Protein AF-G2JBC5-F1 (afdb_monomer)

Mean predicted aligned error: 13.14 Å

Radius of gyration: 23.85 Å; Cα contacts (8 Å, |Δi|>4): 276; chains: 1; bounding box: 64×36×69 Å

Secondary structure (DSSP, 8-state):
-HHHHHHHHHHHHHHHHHHHHHHHHHHHHTTT-HHHHHHIIIIIEEEEESSHHHHHHHHHHHH----HHHHTTS-HHHHHHHHHTT-SSS--EEEEEETTEEEEEESSSS--SSTTTGGG-HHHHHHHHHHHHHHHHHHHHTTT-HHHHHHHHHTSEEEEESSHHHHHHHHHHT-TTS-HHHHHHHHTTSHHHHHHHTSTT-SEEEEEETTEEEEEEPP-----

Solvent-accessible surface area (backbone atoms only — not comparable to full-atom values): 12716 Å² total; per-residue (Å²): 112,73,68,62,55,53,51,50,54,54,51,51,51,52,45,26,71,74,48,41,70,60,31,47,53,35,26,64,72,46,74,66,34,59,69,59,28,48,44,40,64,41,62,20,36,66,52,78,29,78,41,70,56,56,51,51,52,54,47,53,58,57,75,40,96,62,58,69,72,62,62,75,70,56,60,50,71,63,48,52,53,33,40,69,67,44,71,49,96,80,54,40,52,50,77,47,79,55,97,82,28,31,36,37,26,48,71,41,93,65,76,60,72,58,44,73,41,43,69,73,7,65,67,46,49,50,45,26,69,75,46,42,71,57,32,51,52,38,30,61,72,46,61,40,32,62,69,58,35,46,46,41,64,75,76,25,53,73,49,79,29,83,36,71,67,54,46,50,53,53,59,55,68,70,42,92,83,62,58,76,83,57,51,58,68,62,61,73,72,53,55,57,55,39,50,39,49,64,42,96,84,21,55,28,44,74,48,80,49,94,84,29,28,36,34,30,54,48,84,74,78,82,83,123

Nearest PDB structures (foldseek):
  6cm9-assembly1_S  TM=3.496E-01  e=3.176E+00  Homo sapiens
  7fex-assembly1_A  TM=4.454E-01  e=6.089E+00  Sus scrofa
  8k1f-assembly2_B-2  TM=2.809E-01  e=3.370E+00  Fusobacterium nucleatum subsp. nucleatum ATCC 25586

pLDDT: mean 77.85, std 14.17, range [30.55, 96.81]

Sequence (224 aa):
MKEADQNIEKACAAFVDEYGTLGQALLKRTQNNLEEARCAIEDRYQGEYEWIGDFALAYLKSQSDSNDVLLCSINFERFVYCLRRGLFPRGAFFEIHLDGRVHVFSQDDRVSPLTRVYKNSRKARAFIAKHGKLGQALLGQTRYVLEEAHCLIEDRYQGRYGSTEDFVRHYVSNWALIPDDLRRYILCNGYLEQYLFTFKDAPFFALTVEDQVHVFSREQEAHQ

Structure (mmCIF, N/CA/C/O backbone):
data_AF-G2JBC5-F1
#
_entry.id   AF-G2JBC5-F1
#
loop_
_atom_site.group_PDB
_atom_site.id
_atom_site.type_symbol
_atom_site.label_atom_id
_atom_site.label_alt_id
_atom_site.label_comp_id
_atom_site.label_asym_id
_atom_site.label_entity_id
_atom_site.label_seq_id
_atom_site.pdbx_PDB_ins_code
_atom_site.Cartn_x
_atom_site.Cartn_y
_atom_site.Cartn_z
_atom_site.occupancy
_atom_site.B_iso_or_equiv
_atom_site.auth_seq_id
_atom_site.auth_comp_id
_atom_site.auth_asym_id
_atom_site.auth_atom_id
_atom_site.pdbx_PDB_model_num
ATOM 1 N N . MET A 1 1 ? -37.797 7.542 7.650 1.00 53.06 1 MET A N 1
ATOM 2 C CA . MET A 1 1 ? -37.001 7.642 8.894 1.00 53.06 1 MET A CA 1
ATOM 3 C C . MET A 1 1 ? -36.695 6.271 9.491 1.00 53.06 1 MET A C 1
ATOM 5 O O . MET A 1 1 ? -35.526 5.951 9.553 1.00 53.06 1 MET A O 1
ATOM 9 N N . LYS A 1 2 ? -37.680 5.407 9.795 1.00 61.12 2 LYS A N 1
ATOM 10 C CA . LYS A 1 2 ? -37.433 4.106 10.464 1.00 61.12 2 LYS A CA 1
ATOM 11 C C . LYS A 1 2 ? -36.486 3.119 9.750 1.00 61.12 2 LYS A C 1
ATOM 13 O O . LYS A 1 2 ? -35.733 2.437 10.428 1.00 61.12 2 LYS A O 1
ATOM 18 N N . GLU A 1 3 ? -36.496 3.046 8.418 1.00 64.19 3 GLU A N 1
ATOM 19 C CA . GLU A 1 3 ? -35.625 2.113 7.670 1.00 64.19 3 GLU A CA 1
ATOM 20 C C . GLU A 1 3 ? -34.148 2.527 7.643 1.00 64.19 3 GLU A C 1
ATOM 22 O O . GLU A 1 3 ? -33.270 1.668 7.664 1.00 64.19 3 GLU A O 1
ATOM 27 N N . ALA A 1 4 ? -33.856 3.831 7.602 1.00 65.56 4 ALA A N 1
ATOM 28 C CA . ALA A 1 4 ? -32.478 4.321 7.581 1.00 65.56 4 ALA A CA 1
ATOM 29 C C . ALA A 1 4 ? -31.796 4.091 8.938 1.00 65.56 4 ALA A C 1
ATOM 31 O O . ALA A 1 4 ? -30.672 3.597 8.979 1.00 65.56 4 ALA A O 1
ATOM 32 N N . ASP A 1 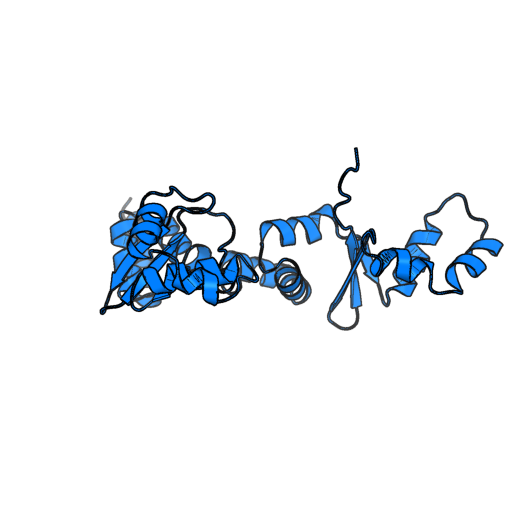5 ? -32.518 4.349 10.031 1.00 68.06 5 ASP A N 1
ATOM 33 C CA . ASP A 1 5 ? -32.023 4.137 11.394 1.00 68.06 5 ASP A CA 1
ATOM 34 C C . ASP A 1 5 ? -31.805 2.638 11.685 1.00 68.06 5 ASP A C 1
ATOM 36 O O . ASP A 1 5 ? -30.758 2.254 12.205 1.00 68.06 5 ASP A O 1
ATOM 40 N N . GLN A 1 6 ? -32.720 1.765 11.236 1.00 73.25 6 GLN A N 1
ATOM 41 C CA . GLN A 1 6 ? -32.549 0.307 11.341 1.00 73.25 6 GLN A CA 1
ATOM 42 C C . GLN A 1 6 ? -31.365 -0.229 10.524 1.00 73.25 6 GLN A C 1
ATOM 44 O O . GLN A 1 6 ? -30.692 -1.168 10.956 1.00 73.25 6 GLN A O 1
ATOM 49 N N . ASN A 1 7 ? -31.085 0.350 9.352 1.00 79.12 7 ASN A N 1
ATOM 50 C CA . ASN A 1 7 ? -29.926 -0.043 8.550 1.00 79.12 7 ASN A CA 1
ATOM 51 C C . ASN A 1 7 ? -28.602 0.355 9.216 1.00 79.12 7 ASN A C 1
ATOM 53 O O . ASN A 1 7 ? -27.651 -0.427 9.170 1.00 79.12 7 ASN A O 1
ATOM 57 N N . ILE A 1 8 ? -28.544 1.523 9.864 1.00 79.50 8 ILE A N 1
ATOM 58 C CA . ILE A 1 8 ? -27.354 1.977 10.599 1.00 79.50 8 ILE A CA 1
ATOM 59 C C . ILE A 1 8 ? -27.105 1.082 11.817 1.00 79.50 8 ILE A C 1
ATOM 61 O O . ILE A 1 8 ? -25.987 0.604 11.998 1.00 79.50 8 ILE A O 1
ATOM 65 N N . GLU A 1 9 ? -28.136 0.778 12.610 1.00 82.69 9 GLU A N 1
ATOM 66 C CA . GLU A 1 9 ? -28.007 -0.116 13.771 1.00 82.69 9 GLU A CA 1
ATOM 67 C C . GLU A 1 9 ? -27.518 -1.513 13.373 1.00 82.69 9 GLU A C 1
ATOM 69 O O . GLU A 1 9 ? -26.605 -2.060 13.998 1.00 82.69 9 GLU A O 1
ATOM 74 N N . LYS A 1 10 ? -28.066 -2.074 12.288 1.00 87.31 10 LYS A N 1
ATOM 75 C CA . LYS A 1 10 ? -27.637 -3.375 11.763 1.00 87.31 10 LYS A CA 1
ATOM 76 C C . LYS A 1 10 ? -26.185 -3.351 11.275 1.00 87.31 10 LYS A C 1
ATOM 78 O O . LYS A 1 10 ? -25.456 -4.318 11.487 1.00 87.31 10 LYS A O 1
ATOM 83 N N . ALA A 1 11 ? -25.756 -2.261 10.642 1.00 86.12 11 ALA A N 1
ATOM 84 C CA . ALA A 1 11 ? -24.380 -2.101 10.181 1.00 86.12 11 ALA A CA 1
ATOM 85 C C . ALA A 1 11 ? -23.390 -1.937 11.351 1.00 86.12 11 ALA A C 1
ATOM 87 O O . ALA A 1 11 ? -22.309 -2.527 11.321 1.00 86.12 11 ALA A O 1
ATOM 88 N N . CYS A 1 12 ? -23.774 -1.214 12.408 1.00 86.44 12 CYS A N 1
ATOM 89 C CA . CYS A 1 12 ? -23.002 -1.121 13.649 1.00 86.44 12 CYS A CA 1
ATOM 90 C C . CYS A 1 12 ? -22.890 -2.479 14.356 1.00 86.44 12 CYS A C 1
ATOM 92 O O . CYS A 1 12 ? -21.803 -2.837 14.801 1.00 86.44 12 CYS A O 1
ATOM 94 N N . ALA A 1 13 ? -23.974 -3.261 14.412 1.00 88.69 13 ALA A N 1
ATOM 95 C CA . ALA A 1 13 ? -23.942 -4.616 14.962 1.00 88.69 13 ALA A CA 1
ATOM 96 C C . ALA A 1 13 ? -22.996 -5.532 14.168 1.00 88.69 13 ALA A C 1
ATOM 98 O O . ALA A 1 13 ? -22.151 -6.193 14.759 1.00 88.69 13 ALA A O 1
ATOM 99 N N . ALA A 1 14 ? -23.052 -5.494 12.832 1.00 90.44 14 ALA A N 1
ATOM 100 C CA . ALA A 1 14 ? -22.137 -6.263 11.987 1.00 90.44 14 ALA A CA 1
ATOM 101 C C . ALA A 1 14 ? -20.664 -5.849 12.172 1.00 90.44 14 ALA A C 1
ATOM 103 O O . ALA A 1 14 ? -19.780 -6.699 12.173 1.00 90.44 14 ALA A O 1
ATOM 104 N N . PHE A 1 15 ? -20.388 -4.554 12.359 1.00 89.69 15 PHE A N 1
ATOM 105 C CA . PHE A 1 15 ? -19.041 -4.059 12.667 1.00 89.69 15 PHE A CA 1
ATOM 106 C C . PHE A 1 15 ? -18.531 -4.565 14.022 1.00 89.69 15 PHE A C 1
ATOM 108 O O . PHE A 1 15 ? -17.362 -4.919 14.160 1.00 89.69 15 PHE A O 1
ATOM 115 N N . VAL A 1 16 ? -19.409 -4.627 15.022 1.00 91.62 16 VAL A N 1
ATOM 116 C CA . VAL A 1 16 ? -19.093 -5.201 16.334 1.00 91.62 16 VAL A CA 1
ATOM 117 C C . VAL A 1 16 ? -18.855 -6.706 16.247 1.00 91.62 16 VAL A C 1
ATOM 119 O O . VAL A 1 16 ? -17.922 -7.192 16.876 1.00 91.62 16 VAL A O 1
ATOM 122 N N . ASP A 1 17 ? -19.636 -7.435 15.454 1.00 91.44 17 ASP A N 1
ATOM 123 C CA . ASP A 1 17 ? -19.409 -8.866 15.229 1.00 91.44 17 ASP A CA 1
ATOM 124 C C . ASP A 1 17 ? -18.068 -9.122 14.515 1.00 91.44 17 ASP A C 1
ATOM 126 O O . ASP A 1 17 ? -17.378 -10.092 14.821 1.00 91.44 17 ASP A O 1
ATOM 130 N N . GLU A 1 18 ? -17.671 -8.236 13.594 1.00 90.88 18 GLU A N 1
ATOM 131 C CA . GLU A 1 18 ? -16.416 -8.334 12.836 1.00 90.88 18 GLU A CA 1
ATOM 132 C C . GLU A 1 18 ? -15.174 -8.024 13.693 1.00 90.88 18 GLU A C 1
ATOM 134 O O . GLU A 1 18 ? -14.180 -8.748 13.627 1.00 90.88 18 GLU A O 1
ATOM 139 N N . TYR A 1 19 ? -15.220 -6.963 14.507 1.00 87.94 19 TYR A N 1
ATOM 140 C CA . TYR A 1 19 ? -14.054 -6.448 15.247 1.00 87.94 19 TYR A CA 1
ATOM 141 C C . TYR A 1 19 ? -14.136 -6.631 16.770 1.00 87.94 19 TYR A C 1
ATOM 143 O O . TYR A 1 19 ? -13.274 -6.145 17.510 1.00 87.94 19 TYR A O 1
ATOM 151 N N . GLY A 1 20 ? -15.170 -7.311 17.258 1.00 90.88 20 GLY A N 1
ATOM 152 C CA . GLY A 1 20 ? -15.371 -7.639 18.665 1.00 90.88 20 GLY A CA 1
ATOM 153 C C . GLY A 1 20 ? -15.405 -6.420 19.593 1.00 90.88 20 GLY A C 1
ATOM 154 O O . GLY A 1 20 ? -15.986 -5.370 19.297 1.00 90.88 20 GLY A O 1
ATOM 155 N N . THR A 1 21 ? -14.755 -6.564 20.748 1.00 91.75 21 THR A N 1
ATOM 156 C CA . THR A 1 21 ? -14.663 -5.537 21.801 1.00 91.75 21 THR A CA 1
ATOM 157 C C . THR A 1 21 ? -13.946 -4.272 21.328 1.00 91.75 21 THR A C 1
ATOM 159 O O . THR A 1 21 ? -14.332 -3.166 21.713 1.00 91.75 21 THR A O 1
ATOM 162 N N . LEU A 1 22 ? -12.959 -4.408 20.436 1.00 91.06 22 LEU A N 1
ATOM 163 C CA . LEU A 1 22 ? -12.268 -3.273 19.826 1.00 91.06 22 LEU A CA 1
ATOM 164 C C . LEU A 1 22 ? -13.204 -2.470 18.915 1.00 91.06 22 LEU A C 1
ATOM 166 O O . LEU A 1 22 ? -13.212 -1.239 18.978 1.00 91.06 22 LEU A O 1
ATOM 170 N N . GLY A 1 23 ? -14.051 -3.158 18.143 1.00 90.50 23 GLY A N 1
ATOM 171 C CA . GLY A 1 23 ? -15.107 -2.531 17.345 1.00 90.50 23 GLY A CA 1
ATOM 172 C C . GLY A 1 23 ? -16.092 -1.729 18.202 1.00 90.50 23 GLY A C 1
ATOM 173 O O . GLY A 1 23 ? -16.369 -0.563 17.915 1.00 90.50 23 GLY A O 1
ATOM 174 N N . GLN A 1 24 ? -16.562 -2.301 19.315 1.00 91.69 24 GLN A N 1
ATOM 175 C CA . GLN A 1 24 ? -17.444 -1.589 20.254 1.00 91.69 24 GLN A CA 1
ATOM 176 C C . GLN A 1 24 ? -16.780 -0.335 20.839 1.00 91.69 24 GLN A C 1
ATOM 178 O O . GLN A 1 24 ? -17.402 0.730 20.913 1.00 91.69 24 GLN A O 1
ATOM 183 N N . ALA A 1 25 ? -15.512 -0.442 21.243 1.00 92.81 25 ALA A N 1
ATOM 184 C CA . ALA A 1 25 ? -14.762 0.678 21.804 1.00 92.81 25 ALA A CA 1
ATOM 185 C C . ALA A 1 25 ? -14.569 1.815 20.786 1.00 92.81 25 ALA A C 1
ATOM 187 O O . ALA A 1 25 ? -14.675 2.991 21.148 1.00 92.81 25 ALA A O 1
ATOM 188 N N . LEU A 1 26 ? -14.343 1.475 19.514 1.00 91.88 26 LEU A N 1
ATOM 189 C CA . LEU A 1 26 ? -14.232 2.448 18.430 1.00 91.88 26 LEU A CA 1
ATOM 190 C C . LEU A 1 26 ? -15.548 3.171 18.164 1.00 91.88 26 LEU A C 1
ATOM 192 O O . LEU A 1 26 ? -15.542 4.398 18.143 1.00 91.88 26 LEU A O 1
ATOM 196 N N . LEU A 1 27 ? -16.671 2.455 18.058 1.00 91.56 27 LEU A N 1
ATOM 197 C CA . LEU A 1 27 ? -17.984 3.090 17.880 1.00 91.56 27 LEU A CA 1
ATOM 198 C C . LEU A 1 27 ? -18.317 4.039 19.033 1.00 91.56 27 LEU A C 1
ATOM 200 O O . LEU A 1 27 ? -18.785 5.155 18.809 1.00 91.56 27 LEU A O 1
ATOM 204 N N . LYS A 1 28 ? -18.014 3.643 20.275 1.00 91.44 28 LYS A N 1
ATOM 205 C CA . LYS A 1 28 ? -18.204 4.518 21.438 1.00 91.44 28 LYS A CA 1
ATOM 206 C C . LYS A 1 28 ? -17.368 5.796 21.327 1.00 91.44 28 LYS A C 1
ATOM 208 O O . LYS A 1 28 ? -17.847 6.873 21.677 1.00 91.44 28 LYS A O 1
ATOM 213 N N . ARG A 1 29 ? -16.127 5.686 20.846 1.00 89.75 29 ARG A N 1
ATOM 214 C CA . ARG A 1 29 ? -15.223 6.828 20.664 1.00 89.75 29 ARG A CA 1
ATOM 215 C C . ARG A 1 29 ? -15.689 7.759 19.545 1.00 89.75 29 ARG A C 1
ATOM 217 O O . ARG A 1 29 ? -15.654 8.971 19.734 1.00 89.75 29 ARG A O 1
ATOM 224 N N . THR A 1 30 ? -16.125 7.209 18.417 1.00 87.56 30 THR A N 1
ATOM 225 C CA . THR A 1 30 ? -16.572 7.973 17.240 1.00 87.56 30 THR A CA 1
ATOM 226 C C . THR A 1 30 ? -18.039 8.401 17.329 1.00 87.56 30 THR A C 1
ATOM 228 O O . THR A 1 30 ? -18.619 8.827 16.337 1.00 87.56 30 THR A O 1
ATOM 231 N N . GLN A 1 31 ? -18.666 8.291 18.508 1.00 88.00 31 GLN A N 1
ATOM 232 C CA . GLN A 1 31 ? -20.068 8.663 18.738 1.00 88.00 31 GLN A CA 1
ATOM 233 C C . GLN A 1 31 ? -21.043 7.946 17.784 1.00 88.00 31 GLN A C 1
ATOM 235 O O . GLN A 1 31 ? -21.986 8.541 17.271 1.00 88.00 31 GLN A O 1
ATOM 240 N N . ASN A 1 32 ? -20.812 6.649 17.556 1.00 85.12 32 ASN A N 1
ATOM 241 C CA . ASN A 1 32 ? -21.536 5.783 16.619 1.00 85.12 32 ASN A CA 1
ATOM 242 C C . ASN A 1 32 ? -21.406 6.182 15.139 1.00 85.12 32 ASN A C 1
ATOM 244 O O . ASN A 1 32 ? -22.189 5.724 14.306 1.00 85.12 32 ASN A O 1
ATOM 248 N N . ASN A 1 33 ? -20.400 6.984 14.781 1.00 88.06 33 ASN A N 1
ATOM 249 C CA . ASN A 1 33 ? -20.033 7.189 13.387 1.00 88.06 33 ASN A CA 1
ATOM 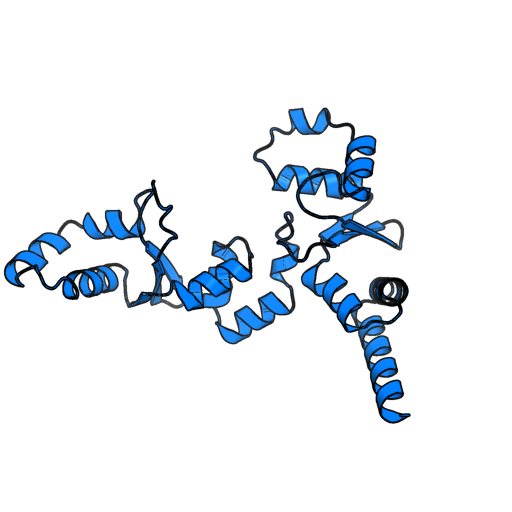250 C C . ASN A 1 33 ? -19.306 5.943 12.858 1.00 88.06 33 ASN A C 1
ATOM 252 O O . ASN A 1 33 ? -18.122 5.725 13.141 1.00 88.06 33 ASN A O 1
ATOM 256 N N . LEU A 1 34 ? -20.042 5.115 12.112 1.00 88.19 34 LEU A N 1
ATOM 257 C CA . LEU A 1 34 ? -19.551 3.852 11.564 1.00 88.19 34 LEU A CA 1
ATOM 258 C C . LEU A 1 34 ? -18.407 4.048 10.562 1.00 88.19 34 LEU A C 1
ATOM 260 O O . LEU A 1 34 ? -17.441 3.291 10.598 1.00 88.19 34 LEU A O 1
ATOM 264 N N . GLU A 1 35 ? -18.499 5.053 9.691 1.00 86.81 35 GLU A N 1
ATOM 265 C CA . GLU A 1 35 ? -17.459 5.328 8.690 1.00 86.81 35 GLU A CA 1
ATOM 266 C C . GLU A 1 35 ? -16.144 5.719 9.365 1.00 86.81 35 GLU A C 1
ATOM 268 O O . GLU A 1 35 ? -15.077 5.218 9.014 1.00 86.81 35 GLU A O 1
ATOM 273 N N . GLU A 1 36 ? -16.216 6.554 10.402 1.00 85.56 36 GLU A N 1
ATOM 274 C CA . GLU A 1 36 ? -15.035 6.948 11.167 1.00 85.56 36 GLU A CA 1
ATOM 275 C C . GLU A 1 36 ? -14.452 5.777 11.973 1.00 85.56 36 GLU A C 1
ATOM 277 O O . GLU A 1 36 ? -13.233 5.608 12.011 1.00 85.56 36 GLU A O 1
ATOM 282 N N . ALA A 1 37 ? -15.300 4.931 12.572 1.00 88.38 37 ALA A N 1
ATOM 283 C CA . ALA A 1 37 ? -14.854 3.7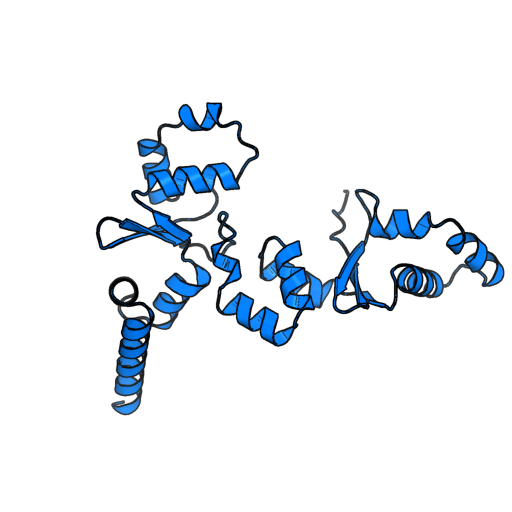40 13.298 1.00 88.38 37 ALA A CA 1
ATOM 284 C C . ALA A 1 37 ? -14.182 2.719 12.366 1.00 88.38 37 ALA A C 1
ATOM 286 O O . ALA A 1 37 ? -13.133 2.167 12.711 1.00 88.38 37 ALA A O 1
ATOM 287 N N . ARG A 1 38 ? -14.745 2.510 11.167 1.00 86.56 38 ARG A N 1
ATOM 288 C CA . ARG A 1 38 ? -14.142 1.674 10.121 1.00 86.56 38 ARG A CA 1
ATOM 289 C C . ARG A 1 38 ? -12.821 2.250 9.641 1.00 86.56 38 ARG A C 1
ATOM 291 O O . ARG A 1 38 ? -11.825 1.537 9.639 1.00 86.56 38 ARG A O 1
ATOM 298 N N . CYS A 1 39 ? -12.775 3.540 9.319 1.00 83.25 39 CYS A N 1
ATOM 299 C CA . CYS A 1 39 ? -11.535 4.194 8.909 1.00 83.25 39 CYS A CA 1
ATOM 300 C C . CYS A 1 39 ? -10.452 4.077 9.995 1.00 83.25 39 CYS A C 1
ATOM 302 O O . CYS A 1 39 ? -9.297 3.772 9.695 1.00 83.25 39 CYS A O 1
ATOM 304 N N . ALA A 1 40 ? -10.820 4.221 11.271 1.00 84.81 40 ALA A N 1
ATOM 305 C CA . ALA A 1 40 ? -9.885 4.049 12.371 1.00 84.81 40 ALA A CA 1
ATOM 306 C C . ALA A 1 40 ? -9.254 2.646 12.393 1.00 84.81 40 ALA A C 1
ATOM 308 O O . ALA A 1 40 ? -8.031 2.546 12.443 1.00 84.81 40 ALA A O 1
ATOM 309 N N . ILE A 1 41 ? -10.046 1.571 12.329 1.00 85.94 41 ILE A N 1
ATOM 310 C CA . ILE A 1 41 ? -9.507 0.202 12.422 1.00 85.94 41 ILE A CA 1
ATOM 311 C C . ILE A 1 41 ? -8.862 -0.304 11.132 1.00 85.94 41 ILE A C 1
ATOM 313 O O . ILE A 1 41 ? -7.881 -1.043 11.190 1.00 85.94 41 ILE A O 1
ATOM 317 N N . GLU A 1 42 ? -9.385 0.097 9.976 1.00 82.69 42 GLU A N 1
ATOM 318 C CA . GLU A 1 42 ? -8.929 -0.396 8.674 1.00 82.69 42 GLU A CA 1
ATOM 319 C C . GLU A 1 42 ? -7.731 0.393 8.136 1.00 82.69 42 GLU A C 1
ATOM 321 O O . GLU A 1 42 ? -6.817 -0.205 7.568 1.00 82.69 42 GLU A O 1
ATOM 326 N N . ASP A 1 43 ? -7.721 1.718 8.313 1.00 76.19 43 ASP A N 1
ATOM 327 C CA . ASP A 1 43 ? -6.709 2.594 7.709 1.00 76.19 43 ASP A CA 1
ATOM 328 C C . ASP A 1 43 ? -5.710 3.137 8.738 1.00 76.19 43 ASP A C 1
ATOM 330 O O . ASP A 1 43 ? -4.540 3.349 8.414 1.00 76.19 43 ASP A O 1
ATOM 334 N N . ARG A 1 44 ? -6.157 3.385 9.976 1.00 79.12 44 ARG A N 1
ATOM 335 C CA . ARG A 1 44 ? -5.359 4.127 10.967 1.00 79.12 44 ARG A CA 1
ATOM 336 C C . ARG A 1 44 ? -4.834 3.286 12.120 1.00 79.12 44 ARG A C 1
ATOM 338 O O . ARG A 1 44 ? -4.038 3.800 12.909 1.00 79.12 44 ARG A O 1
ATOM 345 N N . TYR A 1 45 ? -5.214 2.019 12.231 1.00 86.38 45 TYR A N 1
ATOM 346 C CA . TYR A 1 45 ? -4.697 1.137 13.271 1.00 86.38 45 TYR A CA 1
ATOM 347 C C . TYR A 1 45 ? -3.171 1.010 13.142 1.00 86.38 45 TYR A C 1
ATOM 349 O O . TYR A 1 45 ? -2.634 1.037 12.043 1.00 86.38 45 TYR A O 1
ATOM 357 N N . GLN A 1 46 ? -2.443 0.970 14.253 1.00 80.31 46 GLN A N 1
ATOM 358 C CA . GLN A 1 46 ? -0.972 0.914 14.277 1.00 80.31 46 GLN A CA 1
ATOM 359 C C . GLN A 1 46 ? -0.461 -0.391 14.892 1.00 80.31 46 GLN A C 1
ATOM 361 O O . GLN A 1 46 ? 0.698 -0.748 14.697 1.00 80.31 46 GLN A O 1
ATOM 366 N N . GLY A 1 47 ? -1.334 -1.119 15.590 1.00 84.25 47 GLY A N 1
ATOM 367 C CA . GLY A 1 47 ? -1.020 -2.383 16.235 1.00 84.25 47 GLY A CA 1
ATOM 368 C C . GLY A 1 47 ? -1.471 -2.435 17.690 1.00 84.25 47 GLY A C 1
ATOM 369 O O . GLY A 1 47 ? -2.040 -1.484 18.233 1.00 84.25 47 GLY A O 1
ATOM 370 N N . GLU A 1 48 ? -1.190 -3.584 18.291 1.00 89.25 48 GLU A N 1
ATOM 371 C CA . GLU A 1 48 ? -1.456 -3.922 19.684 1.00 89.25 48 GLU A CA 1
ATOM 372 C C . GLU A 1 48 ? -0.126 -4.063 20.430 1.00 89.25 48 GLU A C 1
ATOM 374 O O . GLU A 1 48 ? 0.811 -4.683 19.919 1.00 89.25 48 GLU A O 1
ATOM 379 N N . TYR A 1 49 ? -0.049 -3.491 21.630 1.00 86.12 49 TYR A N 1
ATOM 380 C CA . TYR A 1 49 ? 1.172 -3.413 22.431 1.00 86.12 49 TYR A CA 1
ATOM 381 C C . TYR A 1 49 ? 0.892 -3.702 23.910 1.00 86.12 49 TYR A C 1
ATOM 383 O O . TYR A 1 49 ? -0.244 -3.562 24.362 1.00 86.12 49 TYR A O 1
ATOM 391 N N . GLU A 1 50 ? 1.912 -4.088 24.684 1.00 86.38 50 GLU A N 1
ATOM 392 C CA . GLU A 1 50 ? 1.775 -4.222 26.148 1.00 86.38 50 GLU A CA 1
ATOM 393 C C . GLU A 1 50 ? 1.598 -2.855 26.800 1.00 86.38 50 GLU A C 1
ATOM 395 O O . GLU A 1 50 ? 0.749 -2.670 27.668 1.00 86.38 50 GLU A O 1
ATOM 400 N N . TRP A 1 51 ? 2.338 -1.864 26.310 1.00 84.00 51 TRP A N 1
ATOM 401 C CA . TRP A 1 51 ? 2.127 -0.466 26.658 1.00 84.00 51 TRP A CA 1
ATOM 402 C C . TRP A 1 51 ? 2.453 0.462 25.482 1.00 84.00 51 TRP A C 1
ATOM 404 O O . TRP A 1 51 ? 3.037 0.077 24.468 1.00 84.00 51 TRP A O 1
ATOM 414 N N . ILE A 1 52 ? 2.142 1.743 25.643 1.00 81.12 52 ILE A N 1
ATOM 415 C CA . ILE A 1 52 ? 2.416 2.765 24.628 1.00 81.12 52 ILE A CA 1
ATOM 416 C C . ILE A 1 52 ? 3.920 3.001 24.367 1.00 81.12 52 ILE A C 1
ATOM 418 O O . ILE A 1 52 ? 4.296 3.482 23.299 1.00 81.12 52 ILE A O 1
ATOM 422 N N . GLY A 1 53 ? 4.805 2.648 25.305 1.00 76.75 53 GLY A N 1
ATOM 423 C CA . GLY A 1 53 ? 6.252 2.768 25.105 1.00 76.75 53 GLY A CA 1
ATOM 424 C C . GLY A 1 53 ? 6.809 1.774 24.075 1.00 76.75 53 GLY A C 1
ATOM 425 O O . GLY A 1 53 ? 7.779 2.093 23.392 1.00 76.75 53 GLY A O 1
ATOM 426 N N . ASP A 1 54 ? 6.167 0.619 23.881 1.00 82.31 54 ASP A N 1
ATOM 427 C CA . ASP A 1 54 ? 6.588 -0.370 22.880 1.00 82.31 54 ASP A CA 1
ATOM 428 C C . ASP A 1 54 ? 6.249 0.126 21.481 1.00 82.31 54 ASP A C 1
ATOM 430 O O . ASP A 1 54 ? 7.049 -0.010 20.555 1.00 82.31 54 ASP A O 1
ATOM 434 N N . PHE A 1 55 ? 5.091 0.778 21.343 1.00 81.19 55 PHE A N 1
ATOM 435 C CA . PHE A 1 55 ? 4.745 1.515 20.135 1.00 81.19 55 PHE A CA 1
ATOM 436 C C . PHE A 1 55 ? 5.764 2.625 19.866 1.00 81.19 55 PHE A C 1
ATOM 438 O O . PHE A 1 55 ? 6.264 2.727 18.751 1.00 81.19 55 PHE A O 1
ATOM 445 N N . ALA A 1 56 ? 6.121 3.423 20.877 1.00 77.75 56 ALA A N 1
ATOM 446 C CA . ALA A 1 56 ? 7.136 4.466 20.738 1.00 77.75 56 ALA A CA 1
ATOM 447 C C . ALA A 1 56 ? 8.494 3.913 20.277 1.00 77.75 56 ALA A C 1
ATOM 449 O O . ALA A 1 56 ? 9.128 4.487 19.391 1.00 77.75 56 ALA A O 1
ATOM 450 N N . LEU A 1 57 ? 8.930 2.787 20.843 1.00 76.44 57 LEU A N 1
ATOM 451 C CA . LEU A 1 57 ? 10.161 2.115 20.438 1.00 76.44 57 LEU A CA 1
ATOM 452 C C . LEU A 1 57 ? 10.073 1.611 18.992 1.00 76.44 57 LEU A C 1
ATOM 454 O O . LEU A 1 57 ? 10.986 1.856 18.202 1.00 76.44 57 LEU A O 1
ATOM 458 N N . ALA A 1 58 ? 8.976 0.941 18.632 1.00 77.44 58 ALA A N 1
ATOM 459 C CA . ALA A 1 58 ? 8.740 0.467 17.271 1.00 77.44 58 ALA A CA 1
ATOM 460 C C . ALA A 1 58 ? 8.716 1.632 16.268 1.00 77.44 58 ALA A C 1
ATOM 462 O O . ALA A 1 58 ? 9.340 1.551 15.209 1.00 77.44 58 ALA A O 1
ATOM 463 N N . TYR A 1 59 ? 8.046 2.731 16.623 1.00 76.31 59 TYR A N 1
ATOM 464 C CA . TYR A 1 59 ? 7.988 3.962 15.842 1.00 76.31 59 TYR A CA 1
ATOM 465 C C . TYR A 1 59 ? 9.394 4.504 15.586 1.00 76.31 59 TYR A C 1
ATOM 467 O O . TYR A 1 59 ? 9.767 4.718 14.436 1.00 76.31 59 TYR A O 1
ATOM 475 N N . LEU A 1 60 ? 10.209 4.663 16.630 1.00 74.06 60 LEU A N 1
ATOM 476 C CA . LEU A 1 60 ? 11.565 5.196 16.497 1.00 74.06 60 LEU A CA 1
ATOM 477 C C . LEU A 1 60 ? 12.458 4.295 15.637 1.00 74.06 60 LEU A C 1
ATOM 479 O O . LEU A 1 60 ? 13.144 4.796 14.749 1.00 74.06 60 LEU A O 1
ATOM 483 N N . LYS A 1 61 ? 12.376 2.971 15.818 1.00 72.31 61 LYS A N 1
ATOM 484 C CA . LYS A 1 61 ? 13.080 1.996 14.967 1.00 72.31 61 LYS A CA 1
ATOM 485 C C . LYS A 1 61 ? 12.665 2.073 13.497 1.00 72.31 61 LYS A C 1
ATOM 487 O O . LYS A 1 61 ? 13.469 1.778 12.626 1.00 72.31 61 LYS A O 1
ATOM 492 N N . SER A 1 62 ? 11.426 2.469 13.205 1.00 70.19 62 SER A N 1
ATOM 493 C CA . SER A 1 62 ? 10.952 2.618 11.821 1.00 70.19 62 SER A CA 1
ATOM 494 C C . SER A 1 62 ? 11.433 3.8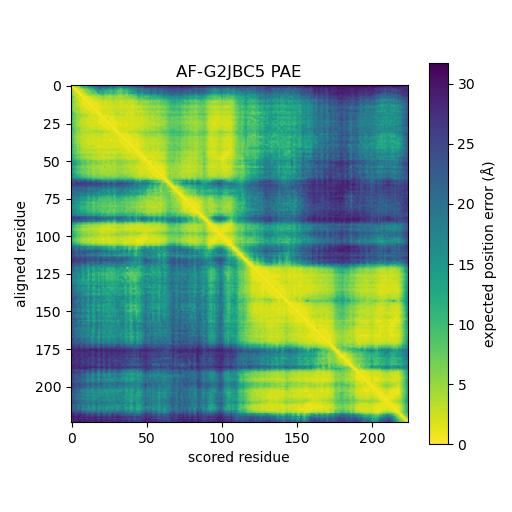99 11.131 1.00 70.19 62 SER A C 1
ATOM 496 O O . SER A 1 62 ? 11.450 3.962 9.905 1.00 70.19 62 SER A O 1
ATOM 498 N N . GLN A 1 63 ? 11.791 4.935 11.899 1.00 66.88 63 GLN A N 1
ATOM 499 C CA . GLN A 1 63 ? 12.155 6.253 11.367 1.00 66.88 63 GLN A CA 1
ATOM 500 C C . GLN A 1 63 ? 13.648 6.411 11.081 1.00 66.88 63 GLN A C 1
ATOM 502 O O . GLN A 1 63 ? 14.067 7.441 10.556 1.00 66.88 63 GLN A O 1
ATOM 507 N N . SER A 1 64 ? 14.479 5.447 11.457 1.00 58.03 64 SER A N 1
ATOM 508 C CA . SER A 1 64 ? 15.928 5.598 11.409 1.00 58.03 64 SER A CA 1
ATOM 509 C C . SER A 1 64 ? 16.611 4.248 11.292 1.00 58.03 64 SER A C 1
ATOM 511 O O . SER A 1 64 ? 16.185 3.300 11.945 1.00 58.03 64 SER A O 1
ATOM 513 N N . ASP A 1 65 ? 17.785 4.216 10.660 1.00 56.59 65 ASP A N 1
ATOM 514 C CA . ASP A 1 65 ? 18.835 3.231 10.972 1.00 56.59 65 ASP A CA 1
ATOM 515 C C . ASP A 1 65 ? 19.451 3.535 12.359 1.00 56.59 65 ASP A C 1
ATOM 517 O O . ASP A 1 65 ? 20.669 3.588 12.544 1.00 56.59 65 ASP A O 1
ATOM 521 N N . SER A 1 66 ? 18.608 3.863 13.345 1.00 51.53 66 SER A N 1
ATOM 522 C CA . SER A 1 66 ? 19.038 4.279 14.674 1.00 51.53 66 SER A CA 1
ATOM 523 C C . SER A 1 66 ? 19.764 3.127 15.340 1.00 51.53 66 SER A C 1
ATOM 525 O O . SER A 1 66 ? 19.194 2.067 15.579 1.00 51.53 66 SER A O 1
ATOM 527 N N . ASN A 1 67 ? 21.019 3.379 15.692 1.00 57.47 67 ASN A N 1
ATOM 528 C CA . ASN A 1 67 ? 21.825 2.487 16.505 1.00 57.47 67 ASN A CA 1
ATOM 529 C C . ASN A 1 67 ? 21.115 2.263 17.856 1.00 57.47 67 ASN A C 1
ATOM 531 O O . ASN A 1 67 ? 20.795 3.240 18.542 1.00 57.47 67 ASN A O 1
ATOM 535 N N . ASP A 1 68 ? 20.862 1.004 18.236 1.00 58.78 68 ASP A N 1
ATOM 536 C CA . ASP A 1 68 ? 20.058 0.618 19.414 1.00 58.78 68 ASP A CA 1
ATOM 537 C C . ASP A 1 68 ? 20.523 1.313 20.716 1.00 58.78 68 ASP A C 1
ATOM 539 O O . ASP A 1 68 ? 19.727 1.572 21.617 1.00 58.78 68 ASP A O 1
ATOM 543 N N . VAL A 1 69 ? 21.801 1.707 20.786 1.00 56.41 69 VAL A N 1
ATOM 544 C CA . VAL A 1 69 ? 22.412 2.444 21.907 1.00 56.41 69 VAL A CA 1
ATOM 545 C C . VAL A 1 69 ? 21.737 3.797 22.177 1.00 56.41 69 VAL A C 1
ATOM 547 O O . VAL A 1 69 ? 21.563 4.172 23.337 1.00 56.41 69 VAL A O 1
ATOM 550 N N . LEU A 1 70 ? 21.323 4.531 21.137 1.00 58.44 70 LEU A N 1
ATOM 551 C CA . LEU A 1 70 ? 20.652 5.827 21.306 1.00 58.44 70 LEU A CA 1
ATOM 552 C C . LEU A 1 70 ? 19.219 5.657 21.823 1.00 58.44 70 LEU A C 1
ATOM 554 O O . LEU A 1 70 ? 18.764 6.477 22.619 1.00 58.44 70 LEU A O 1
ATOM 558 N N . LEU A 1 71 ? 18.532 4.573 21.443 1.00 61.88 71 LEU A N 1
ATOM 559 C CA . LEU A 1 71 ? 17.167 4.287 21.898 1.00 61.88 71 LEU A CA 1
ATOM 560 C C . LEU A 1 71 ? 17.114 4.018 23.408 1.00 61.88 71 LEU A C 1
ATOM 562 O O . LEU A 1 71 ? 16.188 4.474 24.074 1.00 61.88 71 LEU A O 1
ATOM 566 N N . CYS A 1 72 ? 18.142 3.371 23.968 1.00 57.75 72 CYS A N 1
ATOM 567 C CA . CYS A 1 72 ? 18.265 3.123 25.410 1.00 57.75 72 CYS A CA 1
ATOM 568 C C . CYS A 1 72 ? 18.444 4.402 26.251 1.00 57.75 72 CYS A C 1
ATOM 570 O O . CYS A 1 72 ? 18.256 4.367 27.464 1.00 57.75 72 CYS A O 1
ATOM 572 N N . SER A 1 73 ? 18.810 5.526 25.626 1.00 60.84 73 SER A N 1
ATOM 573 C CA . SER A 1 73 ? 18.989 6.821 26.302 1.00 60.84 73 SER A CA 1
ATOM 574 C C . SER A 1 73 ? 17.725 7.693 26.302 1.00 60.84 73 SER A C 1
ATOM 576 O O . SER A 1 73 ? 17.694 8.758 26.923 1.00 60.84 73 SER A O 1
ATOM 578 N N . ILE A 1 74 ? 16.668 7.250 25.614 1.00 68.38 74 ILE A N 1
ATOM 579 C CA . ILE A 1 74 ? 15.416 7.993 25.487 1.00 68.38 74 ILE A CA 1
ATOM 580 C C . ILE A 1 74 ? 14.585 7.820 26.757 1.00 68.38 74 ILE A C 1
ATOM 582 O O . ILE A 1 74 ? 14.264 6.713 27.182 1.00 68.38 74 ILE A O 1
ATOM 586 N N . ASN A 1 75 ? 14.165 8.943 27.339 1.00 75.00 75 ASN A N 1
ATOM 587 C CA . ASN A 1 75 ? 13.135 8.937 28.369 1.00 75.00 75 ASN A CA 1
ATOM 588 C C . ASN A 1 75 ? 11.770 8.664 27.710 1.00 75.00 75 ASN A C 1
ATOM 590 O O . ASN A 1 75 ? 11.132 9.578 27.176 1.00 75.00 75 ASN A O 1
ATOM 594 N N . PHE A 1 76 ? 11.343 7.400 27.735 1.00 69.88 76 PHE A N 1
ATOM 595 C CA . PHE A 1 76 ? 10.101 6.957 27.100 1.00 69.88 76 PHE A CA 1
ATOM 596 C C . PHE A 1 76 ? 8.853 7.589 27.711 1.00 69.88 76 PHE A C 1
ATOM 598 O O . PHE A 1 76 ? 7.933 7.904 26.966 1.00 69.88 76 PHE A O 1
ATOM 605 N N . GLU A 1 77 ? 8.817 7.864 29.015 1.00 71.94 77 GLU A N 1
ATOM 606 C CA . GLU A 1 77 ? 7.670 8.540 29.639 1.00 71.94 77 GLU A CA 1
ATOM 607 C C . GLU A 1 77 ? 7.470 9.944 29.063 1.00 71.94 77 GLU A C 1
ATOM 609 O O . GLU A 1 77 ? 6.364 10.326 28.671 1.00 71.94 77 GLU A O 1
ATOM 614 N N . ARG A 1 78 ? 8.565 10.703 28.937 1.00 69.19 78 ARG A N 1
ATOM 615 C CA . ARG A 1 78 ? 8.547 12.038 28.335 1.00 69.19 78 ARG A CA 1
ATOM 616 C C . ARG A 1 78 ? 8.243 11.975 26.842 1.00 69.19 78 ARG A C 1
ATOM 618 O O . ARG A 1 78 ? 7.525 12.833 26.333 1.00 69.19 78 ARG A O 1
ATOM 625 N N . PHE A 1 79 ? 8.758 10.968 26.142 1.00 71.44 79 PHE A N 1
ATOM 626 C CA . PHE A 1 79 ? 8.485 10.775 24.722 1.00 71.44 79 PHE A CA 1
ATOM 627 C C . PHE A 1 79 ? 7.011 10.432 24.466 1.00 71.44 79 PHE A C 1
ATOM 629 O O . PHE A 1 79 ? 6.371 11.080 23.644 1.00 71.44 79 PHE A O 1
ATOM 636 N N . VAL A 1 80 ? 6.442 9.502 25.233 1.00 72.75 80 VAL A N 1
ATOM 637 C CA . VAL A 1 80 ? 5.013 9.153 25.222 1.00 72.75 80 VAL A CA 1
ATOM 638 C C . VAL A 1 80 ? 4.149 10.366 25.557 1.00 72.75 80 VAL A C 1
ATOM 640 O O . VAL A 1 80 ? 3.147 10.612 24.887 1.00 72.75 80 VAL A O 1
ATOM 643 N N . TYR A 1 81 ? 4.538 11.161 26.559 1.00 72.56 81 TYR A N 1
ATOM 644 C CA . TYR A 1 81 ? 3.848 12.410 26.880 1.00 72.56 81 TYR A CA 1
ATOM 645 C C . TYR A 1 81 ? 3.813 13.363 25.675 1.00 72.56 81 TYR A C 1
ATOM 647 O O . TYR A 1 81 ? 2.760 13.908 25.340 1.00 72.56 81 TYR A O 1
ATOM 655 N N . CYS A 1 82 ? 4.941 13.527 24.985 1.00 70.06 82 CYS A N 1
ATOM 656 C CA . CYS A 1 82 ? 5.018 14.343 23.778 1.00 70.06 82 CYS A CA 1
ATOM 657 C C . CYS A 1 82 ? 4.216 13.752 22.603 1.00 70.06 82 CYS A C 1
ATOM 659 O O . CYS A 1 82 ? 3.541 14.514 21.909 1.00 70.06 82 CYS A O 1
ATOM 661 N N . LEU A 1 83 ? 4.226 12.426 22.410 1.00 68.25 83 LEU A N 1
ATOM 662 C CA . LEU A 1 83 ? 3.416 11.729 21.400 1.00 68.25 83 LEU A CA 1
ATOM 663 C C . LEU A 1 83 ? 1.918 11.985 21.611 1.00 68.25 83 LEU A C 1
ATOM 665 O O . LEU A 1 83 ? 1.226 12.411 20.689 1.00 68.25 83 LEU A O 1
ATOM 669 N N . ARG A 1 84 ? 1.423 11.814 22.843 1.00 71.38 84 ARG A N 1
ATOM 670 C CA . ARG A 1 84 ? 0.011 12.056 23.202 1.00 71.38 84 ARG A CA 1
ATOM 671 C C . ARG A 1 84 ? -0.425 13.506 23.005 1.00 71.38 84 ARG A C 1
ATOM 673 O O . ARG A 1 84 ? -1.606 13.778 22.817 1.00 71.38 84 ARG A O 1
ATOM 680 N N . ARG A 1 85 ? 0.517 14.446 23.089 1.00 69.12 85 ARG A N 1
ATOM 681 C CA . ARG A 1 85 ? 0.273 15.885 22.918 1.00 69.12 85 ARG A CA 1
ATOM 682 C C . ARG A 1 85 ? 0.473 16.356 21.477 1.00 69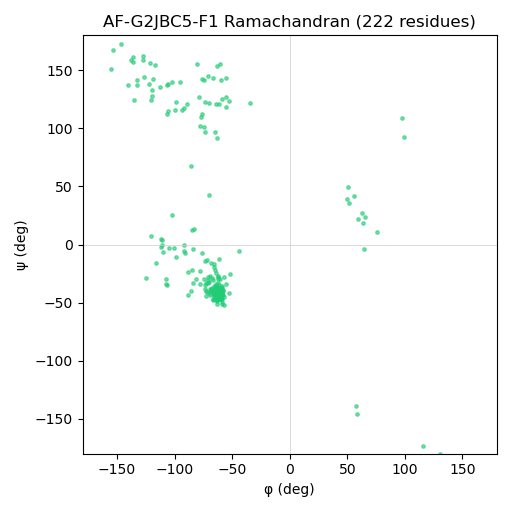.12 85 ARG A C 1
ATOM 684 O O . ARG A 1 85 ? 0.307 17.546 21.228 1.00 69.12 85 ARG A O 1
ATOM 691 N N . GLY A 1 86 ? 0.838 15.460 20.554 1.00 63.53 86 GLY A N 1
ATOM 692 C CA . GLY A 1 86 ? 1.127 15.812 19.163 1.00 63.53 86 GLY A CA 1
ATOM 693 C C . GLY A 1 86 ? 2.324 16.759 19.018 1.00 63.53 86 GLY A C 1
ATOM 694 O O . GLY A 1 86 ? 2.376 17.543 18.078 1.00 63.53 86 GLY A O 1
ATOM 695 N N . LEU A 1 87 ? 3.268 16.732 19.968 1.00 61.62 87 LEU A N 1
ATOM 696 C CA . LEU A 1 87 ? 4.417 17.649 20.005 1.00 61.62 87 LEU A CA 1
ATOM 697 C C . LEU A 1 87 ? 5.591 17.190 19.126 1.00 61.62 87 LEU A C 1
ATOM 699 O O . LEU A 1 87 ? 6.583 17.907 19.018 1.00 61.62 87 LEU A O 1
ATOM 703 N N . PHE A 1 88 ? 5.493 16.013 18.504 1.00 57.91 88 PHE A N 1
ATOM 704 C CA . PHE A 1 88 ? 6.443 15.547 17.498 1.00 57.91 88 PHE A CA 1
ATOM 705 C C . PHE A 1 88 ? 5.860 15.716 16.091 1.00 57.91 88 PHE A C 1
ATOM 707 O O . PHE A 1 88 ? 4.669 15.472 15.885 1.00 57.91 88 PHE A O 1
ATOM 714 N N . PRO A 1 89 ? 6.674 16.137 15.108 1.00 46.12 89 PRO A N 1
ATOM 715 C CA . PRO A 1 89 ? 6.197 16.323 13.752 1.00 46.12 89 PRO A CA 1
ATOM 716 C C . PRO A 1 89 ? 5.911 14.943 13.151 1.00 46.12 89 PRO A C 1
ATOM 718 O O . PRO A 1 89 ? 6.827 14.131 13.049 1.00 46.12 89 PRO A O 1
ATOM 721 N N . ARG A 1 90 ? 4.658 14.733 12.719 1.00 52.50 90 ARG A N 1
ATOM 722 C CA . ARG A 1 90 ? 4.063 13.532 12.080 1.00 52.50 90 ARG A CA 1
ATOM 723 C C . ARG A 1 90 ? 3.268 12.629 13.036 1.00 52.50 90 ARG A C 1
ATOM 725 O O . ARG A 1 90 ? 3.794 11.683 13.607 1.00 52.50 90 ARG A O 1
ATOM 732 N N . GLY A 1 91 ? 1.963 12.897 13.103 1.00 57.56 91 GLY A N 1
ATOM 733 C CA . GLY A 1 91 ? 0.957 11.995 13.663 1.00 57.56 91 GLY A CA 1
ATOM 734 C C . GLY A 1 91 ? 0.583 12.309 15.108 1.00 57.56 91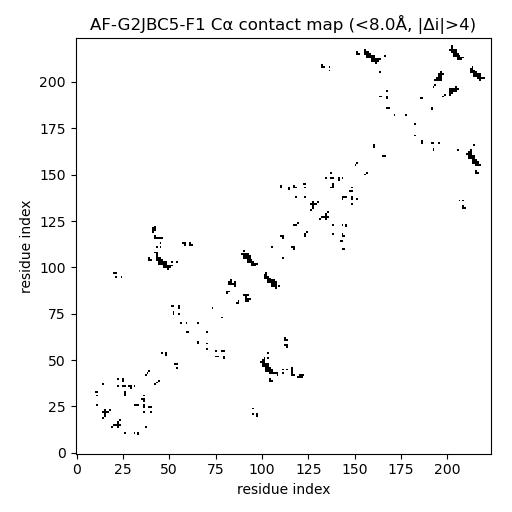 GLY A C 1
ATOM 735 O O . GLY A 1 91 ? 1.344 12.050 16.035 1.00 57.56 91 GLY A O 1
ATOM 736 N N . ALA A 1 92 ? -0.625 12.832 15.315 1.00 70.19 92 ALA A N 1
ATOM 737 C CA . ALA A 1 92 ? -1.290 12.660 16.600 1.00 70.19 92 ALA A CA 1
ATOM 738 C C . ALA A 1 92 ? -1.821 11.219 16.662 1.00 70.19 92 ALA A C 1
ATOM 740 O O . ALA A 1 92 ? -2.253 10.681 15.646 1.00 70.19 92 ALA A O 1
ATOM 741 N N . PHE A 1 93 ? -1.768 10.580 17.828 1.00 79.00 93 PHE A N 1
ATOM 742 C CA . PHE A 1 93 ? -2.263 9.217 18.019 1.00 79.00 93 PHE A CA 1
ATOM 743 C C . PHE A 1 93 ? -3.335 9.196 19.098 1.00 79.00 93 PHE A C 1
ATOM 745 O O . PHE A 1 93 ? -3.362 10.049 19.987 1.00 79.00 93 PHE A O 1
ATOM 752 N N . PHE A 1 94 ? -4.192 8.184 19.052 1.00 84.81 94 PHE A N 1
ATOM 753 C CA . PHE A 1 94 ? -5.027 7.835 20.186 1.00 84.81 94 PHE A CA 1
ATOM 754 C C . PHE A 1 94 ? -4.900 6.364 20.548 1.00 84.81 94 PHE A C 1
ATOM 756 O O . PHE A 1 94 ? -4.496 5.527 19.743 1.00 84.81 94 PHE A O 1
ATOM 763 N N . GLU A 1 95 ? -5.264 6.075 21.790 1.00 88.56 95 GLU A N 1
ATOM 764 C CA . GLU A 1 95 ? -5.140 4.761 22.396 1.00 88.56 95 GLU A CA 1
ATOM 765 C C . GLU A 1 95 ? -6.520 4.240 22.791 1.00 88.56 95 GLU A C 1
ATOM 767 O O . GLU A 1 95 ? -7.372 4.996 23.275 1.00 88.56 95 GLU A O 1
ATOM 772 N N . ILE A 1 96 ? -6.719 2.939 22.620 1.00 91.56 96 ILE A N 1
ATOM 773 C CA . ILE A 1 96 ? -7.809 2.183 23.232 1.00 91.56 96 ILE A CA 1
ATOM 774 C C . ILE A 1 96 ? -7.168 1.087 24.079 1.00 91.56 96 ILE A C 1
ATOM 776 O O . ILE A 1 96 ? -6.342 0.322 23.591 1.00 91.56 96 ILE A O 1
ATOM 780 N N . HIS A 1 97 ? -7.515 1.048 25.363 1.00 91.94 97 HIS A N 1
ATOM 781 C CA . HIS A 1 97 ? -6.986 0.069 26.311 1.00 91.94 97 HIS A CA 1
ATOM 782 C C . HIS A 1 97 ? -8.028 -1.033 26.480 1.00 91.94 97 HIS A C 1
ATOM 784 O O . HIS A 1 97 ? -9.137 -0.756 26.942 1.00 91.94 97 HIS A O 1
ATOM 790 N N . LEU A 1 98 ? -7.692 -2.254 26.071 1.00 91.94 98 LEU A N 1
ATOM 791 C CA . LEU A 1 98 ? -8.572 -3.424 26.129 1.00 91.94 98 LEU A CA 1
ATOM 792 C C . LEU A 1 98 ? -7.757 -4.642 26.538 1.00 91.94 98 LEU A C 1
ATOM 794 O O . LEU A 1 98 ? -6.638 -4.812 26.072 1.00 91.94 98 LEU A O 1
ATOM 798 N N . ASP A 1 99 ? -8.303 -5.459 27.436 1.00 89.06 99 ASP A N 1
ATOM 799 C CA . ASP A 1 99 ? -7.722 -6.747 27.837 1.00 89.06 99 ASP A CA 1
ATOM 800 C C . ASP A 1 99 ? -6.238 -6.678 28.257 1.00 89.06 99 ASP A C 1
ATOM 802 O O . ASP A 1 99 ? -5.447 -7.586 28.016 1.00 89.06 99 ASP A O 1
ATOM 806 N N . GLY A 1 100 ? -5.848 -5.572 28.905 1.00 87.88 100 GLY A N 1
ATOM 807 C CA . GLY A 1 100 ? -4.471 -5.337 29.356 1.00 87.88 100 GLY A CA 1
ATOM 808 C C . GLY A 1 100 ? -3.492 -4.938 28.246 1.00 87.88 100 GLY A C 1
ATOM 809 O O . GLY A 1 100 ? -2.289 -4.907 28.485 1.00 87.88 100 GLY A O 1
ATOM 810 N N . ARG A 1 101 ? -3.994 -4.625 27.050 1.00 91.12 101 ARG A N 1
ATOM 811 C CA . ARG A 1 101 ? -3.226 -4.210 25.875 1.00 91.12 101 ARG A CA 1
ATOM 812 C C . ARG A 1 101 ? -3.585 -2.790 25.457 1.00 91.12 101 ARG A C 1
ATOM 814 O O . ARG A 1 101 ? -4.692 -2.300 25.697 1.00 91.12 101 ARG A O 1
ATOM 821 N N . VAL A 1 102 ? -2.640 -2.132 24.793 1.00 89.31 102 VAL A N 1
ATOM 822 C CA . VAL A 1 102 ? -2.806 -0.800 24.208 1.00 89.31 102 VAL A CA 1
ATOM 823 C C . VAL A 1 102 ? -2.908 -0.928 22.693 1.00 89.31 102 VAL A C 1
ATOM 825 O O . VAL A 1 102 ? -1.937 -1.256 22.013 1.00 89.31 102 VAL A O 1
ATOM 828 N N . HIS A 1 103 ? -4.090 -0.629 22.165 1.00 90.94 103 HIS A N 1
ATOM 829 C CA . HIS A 1 103 ? -4.356 -0.508 20.737 1.00 90.94 103 HIS A CA 1
ATOM 830 C C . HIS A 1 103 ? -4.100 0.932 20.304 1.00 90.94 103 HIS A C 1
ATOM 832 O O . HIS A 1 103 ? -4.730 1.859 20.822 1.00 90.94 103 HIS A O 1
ATOM 838 N N . VAL A 1 104 ? -3.178 1.125 19.364 1.00 87.06 104 VAL A N 1
ATOM 839 C CA . VAL A 1 104 ? -2.749 2.460 18.927 1.00 87.06 104 VAL A CA 1
ATOM 840 C C . VAL A 1 104 ? -3.328 2.774 17.555 1.00 87.06 104 VAL A C 1
ATOM 842 O O . VAL A 1 104 ? -3.339 1.926 16.666 1.00 87.06 104 VAL A O 1
ATOM 845 N N . PHE A 1 105 ? -3.791 4.008 17.378 1.00 85.62 105 PHE A N 1
ATOM 846 C CA . PHE A 1 105 ? -4.392 4.502 16.145 1.00 85.62 105 PHE A CA 1
ATOM 847 C C . PHE A 1 105 ? -3.801 5.860 15.775 1.00 85.62 105 PHE A C 1
ATOM 849 O O . PHE A 1 105 ? -3.659 6.728 16.637 1.00 85.62 105 PHE A O 1
ATOM 856 N N . SER A 1 106 ? -3.489 6.068 14.499 1.00 79.69 106 SER A N 1
ATOM 857 C CA . SER A 1 106 ? -3.154 7.390 13.966 1.00 79.69 106 SER A CA 1
ATOM 858 C C . SER A 1 106 ? -4.404 8.279 13.916 1.00 79.69 106 SER A C 1
ATOM 860 O O . SER A 1 106 ? -5.512 7.807 13.666 1.00 79.69 106 SER A O 1
ATOM 862 N N . GLN A 1 107 ? -4.239 9.575 14.159 1.00 74.50 107 GLN A N 1
ATOM 863 C CA . GLN A 1 107 ? -5.230 10.619 13.871 1.00 74.50 107 GLN A CA 1
ATOM 864 C C . GLN A 1 107 ? -4.938 11.347 12.557 1.00 74.50 107 GLN A C 1
ATOM 866 O O . GLN A 1 107 ? -5.776 12.116 12.098 1.00 74.50 107 GLN A O 1
ATOM 871 N N . ASP A 1 108 ? -3.764 11.121 11.969 1.00 67.12 108 ASP A N 1
ATOM 872 C CA . ASP A 1 108 ? -3.394 11.643 10.658 1.00 67.12 108 ASP A CA 1
ATOM 873 C C . ASP A 1 108 ? -3.685 10.578 9.589 1.00 67.12 108 ASP A C 1
ATOM 875 O O . ASP A 1 108 ? -3.437 9.387 9.811 1.00 67.12 108 ASP A O 1
ATOM 879 N N . ASP A 1 109 ? -4.206 11.011 8.441 1.00 55.56 109 ASP A N 1
ATOM 880 C CA . ASP A 1 109 ? -4.417 10.166 7.257 1.00 55.56 109 ASP A CA 1
ATOM 881 C C . ASP A 1 109 ? -3.101 9.842 6.541 1.00 55.56 109 ASP A C 1
ATOM 883 O O . ASP A 1 109 ? -3.037 8.929 5.715 1.00 55.56 109 ASP A O 1
ATOM 887 N N . ARG A 1 110 ? -2.033 10.572 6.879 1.00 50.94 110 ARG A N 1
ATOM 888 C CA . ARG A 1 110 ? -0.693 10.333 6.353 1.00 50.94 110 ARG A CA 1
ATOM 889 C C . ARG A 1 110 ? -0.140 8.996 6.842 1.00 50.94 110 ARG A C 1
ATOM 891 O O . ARG A 1 110 ? -0.346 8.571 7.976 1.00 50.94 110 ARG A O 1
ATOM 898 N N . VAL A 1 111 ? 0.595 8.370 5.931 1.00 51.00 111 VAL A N 1
ATOM 899 C CA . VAL A 1 111 ? 1.230 7.051 6.001 1.00 51.00 111 VAL A CA 1
ATOM 900 C C . VAL A 1 111 ? 1.732 6.720 7.404 1.00 51.00 111 VAL A C 1
ATOM 902 O O . VAL A 1 111 ? 2.592 7.409 7.956 1.00 51.00 111 VAL A O 1
ATOM 905 N N . SER A 1 112 ? 1.221 5.612 7.948 1.00 50.84 112 SER A N 1
ATOM 906 C CA . SER A 1 112 ? 1.760 5.006 9.159 1.00 50.84 112 SER A CA 1
ATOM 907 C C . SER A 1 112 ? 3.268 4.772 8.992 1.00 50.84 112 SER A C 1
ATOM 909 O O . SER A 1 112 ? 3.674 4.050 8.076 1.00 50.84 112 SER A O 1
ATOM 911 N N . PRO A 1 113 ? 4.113 5.309 9.883 1.00 50.03 113 PRO A N 1
ATOM 912 C CA . PRO A 1 113 ? 5.543 5.015 9.864 1.00 50.03 113 PRO A CA 1
ATOM 913 C C . PRO A 1 113 ? 5.818 3.529 10.141 1.00 50.03 113 PRO A C 1
ATOM 915 O O . PRO A 1 113 ? 6.787 2.958 9.642 1.00 50.03 113 PRO A O 1
ATOM 918 N N . LEU A 1 114 ? 4.885 2.861 10.825 1.00 51.34 114 LEU A N 1
ATOM 919 C CA . LEU A 1 114 ? 4.788 1.412 10.929 1.00 51.34 114 LEU A CA 1
ATOM 920 C C . LEU A 1 114 ? 3.996 0.865 9.735 1.00 51.34 114 LEU A C 1
ATOM 922 O O . LEU A 1 114 ? 2.904 0.315 9.868 1.00 51.34 114 LEU A O 1
ATOM 926 N N . THR A 1 115 ? 4.602 0.980 8.554 1.00 47.94 115 THR A N 1
ATOM 927 C CA . THR A 1 115 ? 4.152 0.560 7.205 1.00 47.94 115 THR A CA 1
ATOM 928 C C . THR A 1 115 ? 3.515 -0.835 7.086 1.00 47.94 115 THR A C 1
ATOM 930 O O . THR A 1 115 ? 3.010 -1.218 6.031 1.00 47.94 115 THR A O 1
ATOM 933 N N . ARG A 1 116 ? 3.501 -1.622 8.163 1.00 44.78 116 ARG A N 1
ATOM 934 C CA . ARG A 1 116 ? 2.814 -2.906 8.266 1.00 44.78 116 ARG A CA 1
ATOM 935 C C . ARG A 1 116 ? 1.289 -2.793 8.204 1.00 44.78 116 ARG A C 1
ATOM 937 O O . ARG A 1 116 ? 0.682 -3.735 7.701 1.00 44.78 116 ARG A O 1
ATOM 944 N N . VAL A 1 117 ? 0.677 -1.697 8.665 1.00 48.12 117 VAL A N 1
ATOM 945 C CA . VAL A 1 117 ? -0.798 -1.639 8.748 1.00 48.12 117 VAL A CA 1
ATOM 946 C C . VAL A 1 117 ? -1.467 -1.242 7.429 1.00 48.12 117 VAL A C 1
ATOM 948 O O . VAL A 1 117 ? -2.479 -1.836 7.061 1.00 48.12 117 VAL A O 1
ATOM 951 N N . TYR A 1 118 ? -0.836 -0.389 6.614 1.00 51.44 118 TYR A N 1
ATOM 952 C CA . TYR A 1 118 ? -1.374 -0.044 5.287 1.00 51.44 118 TYR A CA 1
ATOM 953 C C . TYR A 1 118 ? -1.406 -1.228 4.305 1.00 51.44 118 TYR A C 1
ATOM 955 O O . TYR A 1 118 ? -2.183 -1.208 3.355 1.00 51.44 118 TYR A O 1
ATOM 963 N N . LYS A 1 119 ? -0.629 -2.299 4.547 1.00 52.12 119 LYS A N 1
ATOM 964 C CA . LYS A 1 119 ? -0.615 -3.501 3.689 1.00 52.12 119 LYS A CA 1
ATOM 965 C C . LYS A 1 119 ? -1.992 -4.150 3.526 1.00 52.12 119 LYS A C 1
ATOM 967 O O . LYS A 1 119 ? -2.236 -4.800 2.515 1.00 52.12 119 LYS A O 1
ATOM 972 N N . ASN A 1 120 ? -2.863 -3.992 4.523 1.00 54.69 120 ASN A N 1
ATOM 973 C CA . ASN A 1 120 ? -4.149 -4.678 4.604 1.00 54.69 120 ASN A CA 1
ATOM 974 C C . ASN A 1 120 ? -5.351 -3.729 4.647 1.00 54.69 120 ASN A C 1
ATOM 976 O O . ASN A 1 120 ? -6.466 -4.218 4.845 1.00 54.69 120 ASN A O 1
ATOM 980 N N . SER A 1 121 ? -5.146 -2.421 4.456 1.00 67.31 121 SER A N 1
ATOM 981 C CA . SER A 1 121 ? -6.239 -1.450 4.490 1.00 67.31 121 SER A CA 1
ATOM 982 C C . SER A 1 121 ? -7.243 -1.707 3.368 1.00 67.31 121 SER A C 1
ATOM 984 O O . SER A 1 121 ? -6.906 -2.254 2.309 1.00 67.31 121 SER A O 1
ATOM 986 N N . ARG A 1 122 ? -8.502 -1.308 3.570 1.00 69.06 122 ARG A N 1
ATOM 987 C CA . ARG A 1 122 ? -9.545 -1.453 2.544 1.00 69.06 122 ARG A CA 1
ATOM 988 C C . ARG A 1 122 ? -9.173 -0.704 1.270 1.00 69.06 122 ARG A C 1
ATOM 990 O O . ARG A 1 122 ? -9.403 -1.217 0.176 1.00 69.06 122 ARG A O 1
ATOM 997 N N . LYS A 1 123 ? -8.538 0.462 1.407 1.00 73.19 123 LYS A N 1
ATOM 998 C CA . LYS A 1 123 ? -8.045 1.256 0.277 1.00 73.19 123 LYS A CA 1
ATOM 999 C C . LYS A 1 123 ? -6.927 0.536 -0.483 1.00 73.19 123 LYS A C 1
ATOM 1001 O O . LYS A 1 123 ? -7.005 0.436 -1.705 1.00 73.19 123 LYS A O 1
ATOM 1006 N N . ALA A 1 124 ? -5.957 -0.063 0.213 1.00 72.25 124 ALA A N 1
ATOM 1007 C CA . ALA A 1 124 ? -4.914 -0.870 -0.425 1.00 72.25 124 ALA A CA 1
ATOM 1008 C C . ALA A 1 124 ? -5.492 -2.116 -1.118 1.00 72.25 124 ALA A C 1
ATOM 1010 O O . ALA A 1 124 ? -5.123 -2.421 -2.252 1.00 72.25 124 ALA A O 1
ATOM 1011 N N . ARG A 1 125 ? -6.455 -2.809 -0.492 1.00 81.06 125 ARG A N 1
ATOM 1012 C CA . ARG A 1 125 ? -7.157 -3.948 -1.112 1.00 81.06 125 ARG A CA 1
ATOM 1013 C C . ARG A 1 125 ? -7.939 -3.531 -2.354 1.00 81.06 125 ARG A C 1
ATOM 1015 O O . ARG A 1 125 ? -7.887 -4.239 -3.353 1.00 81.06 125 ARG A O 1
ATOM 1022 N N . ALA A 1 126 ? -8.630 -2.392 -2.314 1.00 81.62 126 ALA A N 1
ATOM 1023 C CA . ALA A 1 126 ? -9.341 -1.851 -3.470 1.00 81.62 126 ALA A CA 1
ATOM 1024 C C . ALA A 1 126 ? -8.373 -1.476 -4.604 1.00 81.62 126 ALA A C 1
ATOM 1026 O O . ALA A 1 126 ? -8.640 -1.788 -5.764 1.00 81.62 126 ALA A O 1
ATOM 1027 N N . PHE A 1 127 ? -7.221 -0.886 -4.273 1.00 81.56 127 PHE A N 1
ATOM 1028 C CA . PHE A 1 127 ? -6.161 -0.588 -5.235 1.00 81.56 127 PHE A CA 1
ATOM 1029 C C . PHE A 1 127 ? -5.608 -1.861 -5.893 1.00 81.56 127 PHE A C 1
ATOM 1031 O O . PHE A 1 127 ? -5.532 -1.935 -7.118 1.00 81.56 127 PHE A O 1
ATOM 1038 N N . ILE A 1 128 ? -5.304 -2.899 -5.105 1.00 86.19 128 ILE A N 1
ATOM 1039 C CA . ILE A 1 128 ? -4.861 -4.206 -5.621 1.00 86.19 128 ILE A CA 1
ATOM 1040 C C . ILE A 1 128 ? -5.964 -4.866 -6.456 1.00 86.19 128 ILE A C 1
ATOM 1042 O O . ILE A 1 128 ? -5.676 -5.415 -7.512 1.00 86.19 128 ILE A O 1
ATOM 1046 N N . ALA A 1 129 ? -7.229 -4.796 -6.039 1.00 87.44 129 ALA A N 1
ATOM 1047 C CA . ALA A 1 129 ? -8.340 -5.346 -6.813 1.00 87.44 129 ALA A CA 1
ATOM 1048 C C . ALA A 1 129 ? -8.495 -4.647 -8.175 1.00 87.44 129 ALA A C 1
ATOM 1050 O O . ALA A 1 129 ? -8.766 -5.306 -9.176 1.00 87.44 129 ALA A O 1
ATOM 1051 N N . LYS A 1 130 ? -8.281 -3.326 -8.223 1.00 92.12 130 LYS A N 1
ATOM 1052 C CA . LYS A 1 130 ? -8.340 -2.522 -9.452 1.00 92.12 130 LYS A CA 1
ATOM 1053 C C . LYS A 1 130 ? -7.137 -2.757 -10.373 1.00 92.12 130 LYS A C 1
ATOM 1055 O O . LYS A 1 130 ? -7.310 -2.811 -11.587 1.00 92.12 130 LYS A O 1
ATOM 1060 N N . HIS A 1 131 ? -5.932 -2.880 -9.816 1.00 90.75 131 HIS A N 1
ATOM 1061 C CA . HIS A 1 131 ? -4.672 -2.892 -10.577 1.00 90.75 131 HIS A CA 1
ATOM 1062 C C . HIS A 1 131 ? -3.949 -4.253 -10.588 1.00 90.75 131 HIS A C 1
ATOM 1064 O O . HIS A 1 131 ? -2.848 -4.375 -11.128 1.00 90.75 131 HIS A O 1
ATOM 1070 N N . GLY A 1 132 ? -4.549 -5.288 -10.003 1.00 90.88 132 GLY A N 1
ATOM 1071 C CA . GLY A 1 132 ? -4.028 -6.653 -9.965 1.00 90.88 132 GLY A CA 1
ATOM 1072 C C . GLY A 1 132 ? -2.648 -6.771 -9.309 1.00 90.88 132 GLY A C 1
ATOM 1073 O O . GLY A 1 132 ? -2.297 -6.038 -8.380 1.00 90.88 132 GLY A O 1
ATOM 1074 N N . LYS A 1 133 ? -1.833 -7.702 -9.824 1.00 91.06 133 LYS A N 1
ATOM 1075 C CA . LYS A 1 133 ? -0.463 -7.941 -9.337 1.00 91.06 133 LYS A CA 1
ATOM 1076 C C . LYS A 1 133 ? 0.454 -6.729 -9.507 1.00 91.06 133 LYS A C 1
ATOM 1078 O O . LYS A 1 133 ? 1.362 -6.548 -8.700 1.00 91.06 133 LYS A O 1
ATOM 1083 N N . LEU A 1 134 ? 0.195 -5.874 -10.501 1.00 92.56 134 LEU A N 1
ATOM 1084 C CA . LEU A 1 134 ? 0.929 -4.619 -10.664 1.00 92.56 134 LEU A CA 1
ATOM 1085 C C . LEU A 1 134 ? 0.663 -3.672 -9.491 1.00 92.56 134 LEU A C 1
ATOM 1087 O O . LEU A 1 134 ? 1.605 -3.110 -8.942 1.00 92.56 134 LEU A O 1
ATOM 1091 N N . GLY A 1 135 ? -0.596 -3.554 -9.060 1.00 89.38 135 GLY A N 1
ATOM 1092 C CA . GLY A 1 135 ? -0.959 -2.763 -7.884 1.00 89.38 135 GLY A CA 1
ATOM 1093 C C . GLY A 1 135 ? -0.266 -3.256 -6.611 1.00 89.38 135 GLY A C 1
ATOM 1094 O O . GLY A 1 135 ? 0.259 -2.460 -5.836 1.00 89.38 135 GLY A O 1
ATOM 1095 N N . GLN A 1 136 ? -0.187 -4.577 -6.426 1.00 86.06 136 GLN A N 1
ATOM 1096 C CA . GLN A 1 136 ? 0.543 -5.171 -5.303 1.00 86.06 136 GLN A CA 1
ATOM 1097 C C . GLN A 1 136 ? 2.051 -4.872 -5.363 1.00 86.06 136 GLN A C 1
ATOM 1099 O O . GLN A 1 136 ? 2.645 -4.521 -4.342 1.00 86.06 136 GLN A O 1
ATOM 1104 N N . ALA A 1 137 ? 2.669 -4.993 -6.542 1.00 88.12 137 ALA A N 1
ATOM 1105 C CA . ALA A 1 137 ? 4.086 -4.692 -6.736 1.00 88.12 137 ALA A CA 1
ATOM 1106 C C . ALA A 1 137 ? 4.394 -3.205 -6.484 1.00 88.12 137 ALA A C 1
ATOM 1108 O O . ALA A 1 137 ? 5.368 -2.892 -5.800 1.00 88.12 137 ALA A O 1
ATOM 1109 N N . LEU A 1 138 ? 3.529 -2.301 -6.957 1.00 87.06 138 LEU A N 1
ATOM 1110 C CA . LEU A 1 138 ? 3.648 -0.860 -6.729 1.00 87.06 138 LEU A CA 1
ATOM 1111 C C . LEU A 1 138 ? 3.555 -0.498 -5.250 1.00 87.06 138 LEU A C 1
ATOM 1113 O O . LEU A 1 138 ? 4.405 0.238 -4.763 1.00 87.06 138 LEU A O 1
ATOM 1117 N N . LEU A 1 139 ? 2.597 -1.065 -4.514 1.00 81.00 139 LEU A N 1
ATOM 1118 C CA . LEU A 1 139 ? 2.524 -0.859 -3.066 1.00 81.00 139 LEU A CA 1
ATOM 1119 C C . LEU A 1 139 ? 3.773 -1.390 -2.352 1.00 81.00 139 LEU A C 1
ATOM 1121 O O . LEU A 1 139 ? 4.230 -0.790 -1.388 1.00 81.00 139 LEU A O 1
ATOM 1125 N N . GLY A 1 140 ? 4.373 -2.485 -2.823 1.00 78.06 140 GLY A N 1
ATOM 1126 C CA . GLY A 1 140 ? 5.682 -2.918 -2.330 1.00 78.06 140 GLY A CA 1
ATOM 1127 C C . GLY A 1 140 ? 6.771 -1.865 -2.570 1.00 78.06 140 GLY A C 1
ATOM 1128 O O . GLY A 1 140 ? 7.529 -1.547 -1.651 1.00 78.06 140 GLY A O 1
ATOM 1129 N N . GLN A 1 141 ? 6.806 -1.302 -3.779 1.00 80.62 141 GLN A N 1
ATOM 1130 C CA . GLN A 1 141 ? 7.794 -0.314 -4.213 1.00 80.62 141 GLN A CA 1
ATOM 1131 C C . GLN A 1 141 ? 7.674 1.022 -3.466 1.00 80.62 141 GLN A C 1
ATOM 1133 O O . GLN A 1 141 ? 8.688 1.573 -3.041 1.00 80.62 141 GLN A O 1
ATOM 1138 N N . THR A 1 142 ? 6.457 1.523 -3.247 1.00 71.69 142 THR A N 1
ATOM 1139 C CA . THR A 1 142 ? 6.199 2.789 -2.533 1.00 71.69 142 THR A CA 1
ATOM 1140 C C . THR A 1 142 ? 6.199 2.626 -1.021 1.00 71.69 142 THR A C 1
ATOM 1142 O O . THR A 1 142 ? 5.718 3.492 -0.301 1.00 71.69 142 THR A O 1
ATOM 1145 N N . ARG A 1 143 ? 6.676 1.488 -0.499 1.00 68.75 143 ARG A N 1
ATOM 1146 C CA . ARG A 1 143 ? 6.582 1.164 0.933 1.00 68.75 143 ARG A CA 1
ATOM 1147 C C . ARG A 1 143 ? 5.150 1.357 1.454 1.00 68.75 143 ARG A C 1
ATOM 1149 O O . ARG A 1 143 ? 4.954 1.791 2.578 1.00 68.75 143 ARG A O 1
ATOM 1156 N N . TYR A 1 144 ? 4.154 0.987 0.656 1.00 63.00 144 TYR A N 1
ATOM 1157 C CA . TYR A 1 144 ? 2.726 1.033 0.970 1.00 63.00 144 TYR A CA 1
ATOM 1158 C C . TYR A 1 144 ? 2.161 2.446 1.166 1.00 63.00 144 TYR A C 1
ATOM 1160 O O . TYR A 1 144 ? 1.114 2.606 1.793 1.00 63.00 144 TYR A O 1
ATOM 1168 N N . VAL A 1 145 ? 2.815 3.458 0.592 1.00 69.31 145 VAL A N 1
ATOM 1169 C CA . VAL A 1 145 ? 2.243 4.795 0.418 1.00 69.31 145 VAL A CA 1
ATOM 1170 C C . VAL A 1 145 ? 1.266 4.739 -0.757 1.00 69.31 145 VAL A C 1
ATOM 1172 O O . VAL A 1 145 ? 1.671 4.542 -1.908 1.00 69.31 145 VAL A O 1
ATOM 1175 N N . LEU A 1 146 ? -0.031 4.843 -0.464 1.00 71.38 146 LEU A N 1
ATOM 1176 C CA . LEU A 1 146 ? -1.090 4.642 -1.453 1.00 71.38 146 LEU A CA 1
ATOM 1177 C C . LEU A 1 146 ? -1.158 5.798 -2.459 1.00 71.38 146 LEU A C 1
ATOM 1179 O O . LEU A 1 146 ? -1.310 5.559 -3.653 1.00 71.38 146 LEU A O 1
ATOM 1183 N N . GLU A 1 147 ? -1.001 7.033 -1.993 1.00 74.50 147 GLU A N 1
ATOM 1184 C CA . GLU A 1 147 ? -1.014 8.237 -2.826 1.00 74.50 147 GLU A CA 1
ATOM 1185 C C . GLU A 1 147 ? 0.140 8.230 -3.838 1.00 74.50 147 GLU A C 1
ATOM 1187 O O . GLU A 1 147 ? -0.064 8.523 -5.013 1.00 74.50 147 GLU A O 1
ATOM 1192 N N . GLU A 1 148 ? 1.337 7.811 -3.416 1.00 74.75 148 GLU A N 1
ATOM 1193 C CA . GLU A 1 148 ? 2.475 7.615 -4.323 1.00 74.75 148 GLU A CA 1
ATOM 1194 C C . GLU A 1 148 ? 2.195 6.502 -5.335 1.00 74.75 148 GLU A C 1
ATOM 1196 O O . GLU A 1 148 ? 2.513 6.652 -6.512 1.00 74.75 148 GLU A O 1
ATOM 1201 N N . ALA A 1 149 ? 1.571 5.395 -4.914 1.00 80.94 149 ALA A N 1
ATOM 1202 C CA . ALA A 1 149 ? 1.222 4.307 -5.827 1.00 80.94 149 ALA A CA 1
ATOM 1203 C C . ALA A 1 149 ? 0.182 4.747 -6.874 1.00 80.94 149 ALA A C 1
ATOM 1205 O O . ALA A 1 149 ? 0.287 4.353 -8.038 1.00 80.94 149 ALA A O 1
ATOM 1206 N N . HIS A 1 150 ? -0.776 5.596 -6.484 1.00 80.50 150 HIS A N 1
ATOM 1207 C CA . HIS A 1 150 ? -1.704 6.250 -7.409 1.00 80.50 150 HIS A CA 1
ATOM 1208 C C . HIS A 1 150 ? -0.978 7.181 -8.379 1.00 80.50 150 HIS A C 1
ATOM 1210 O O . HIS A 1 150 ? -1.129 7.019 -9.586 1.00 80.50 150 HIS A O 1
ATOM 1216 N N . CYS A 1 151 ? -0.130 8.085 -7.883 1.00 82.12 151 CYS A N 1
ATOM 1217 C CA . CYS A 1 151 ? 0.629 8.998 -8.742 1.00 82.12 151 CYS A CA 1
ATOM 1218 C C . CYS A 1 151 ? 1.508 8.234 -9.748 1.00 82.12 151 CYS A C 1
ATOM 1220 O O . CYS A 1 151 ? 1.589 8.593 -10.922 1.00 82.12 151 CYS A O 1
ATOM 1222 N N . LEU A 1 152 ? 2.118 7.119 -9.329 1.00 85.38 152 LEU A N 1
ATOM 1223 C CA . LEU A 1 152 ? 2.908 6.283 -10.228 1.00 85.38 152 LEU A CA 1
ATOM 1224 C C . LEU A 1 152 ? 2.081 5.719 -11.385 1.00 85.38 152 LEU A C 1
ATOM 1226 O O . LEU A 1 152 ? 2.534 5.763 -12.527 1.00 85.38 152 LEU A O 1
ATOM 1230 N N . ILE A 1 153 ? 0.892 5.179 -11.109 1.00 89.56 153 ILE A N 1
ATOM 1231 C CA . ILE A 1 153 ? 0.086 4.521 -12.143 1.00 89.56 153 ILE A CA 1
ATOM 1232 C C . ILE A 1 153 ? -0.712 5.505 -13.005 1.00 89.56 153 ILE A C 1
ATOM 1234 O O . ILE A 1 153 ? -0.957 5.209 -14.172 1.00 89.56 153 ILE A O 1
ATOM 1238 N N . GLU A 1 154 ? -1.109 6.648 -12.448 1.00 88.06 154 GLU A N 1
ATOM 1239 C CA . GLU A 1 154 ? -1.945 7.646 -13.126 1.00 88.06 154 GLU A CA 1
ATOM 1240 C C . GLU A 1 154 ? -1.102 8.651 -13.919 1.00 88.06 154 GLU A C 1
ATOM 1242 O O . GLU A 1 154 ? -1.416 8.915 -15.079 1.00 88.06 154 GLU A O 1
ATOM 1247 N N . ASP A 1 155 ? 0.005 9.135 -13.349 1.00 88.50 155 ASP A N 1
ATOM 1248 C CA . ASP A 1 155 ? 0.771 10.241 -13.938 1.00 88.50 155 ASP A CA 1
ATOM 1249 C C . ASP A 1 155 ? 2.105 9.801 -14.547 1.00 88.50 155 ASP A C 1
ATOM 1251 O O . ASP A 1 155 ? 2.618 10.435 -15.472 1.00 88.50 155 ASP A O 1
ATOM 1255 N N . ARG A 1 156 ? 2.713 8.735 -14.013 1.00 90.44 156 ARG A N 1
ATOM 1256 C CA . ARG A 1 156 ? 4.110 8.378 -14.326 1.00 90.44 156 ARG A CA 1
ATOM 1257 C C . ARG A 1 156 ? 4.262 7.097 -15.132 1.00 90.44 156 ARG A C 1
ATOM 1259 O O . ARG A 1 156 ? 5.383 6.744 -15.507 1.00 90.44 156 ARG A O 1
ATOM 1266 N N . TYR A 1 157 ? 3.171 6.405 -15.433 1.00 94.81 157 TYR A N 1
ATOM 1267 C CA . TYR A 1 157 ? 3.215 5.137 -16.145 1.00 94.81 157 TYR A CA 1
ATOM 1268 C C . TYR A 1 157 ? 3.543 5.321 -17.636 1.00 94.81 157 TYR A C 1
ATOM 1270 O O . TYR A 1 157 ? 2.829 6.002 -18.365 1.00 94.81 157 TYR A O 1
ATOM 1278 N N . GLN A 1 158 ? 4.620 4.681 -18.097 1.00 94.38 158 GLN A N 1
ATOM 1279 C CA . GLN A 1 158 ? 5.148 4.791 -19.468 1.00 94.38 158 GLN A CA 1
ATOM 1280 C C . GLN A 1 158 ? 4.752 3.612 -20.368 1.00 94.38 158 GLN A C 1
ATOM 1282 O O . GLN A 1 158 ? 5.110 3.573 -21.547 1.00 94.38 158 GLN A O 1
ATOM 1287 N N . GLY A 1 159 ? 4.046 2.621 -19.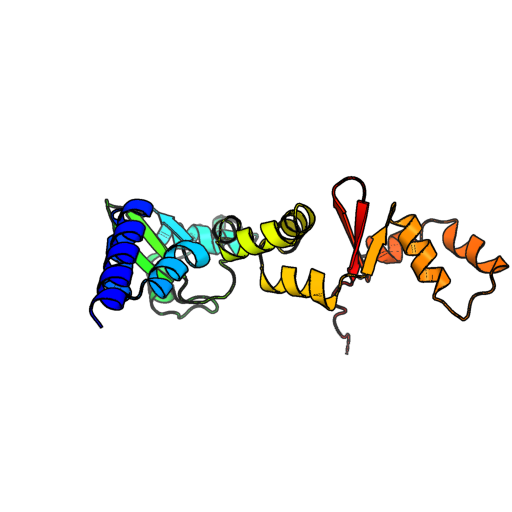820 1.00 93.94 159 GLY A N 1
ATOM 1288 C CA . GLY A 1 159 ? 3.525 1.482 -20.571 1.00 93.94 159 GLY A CA 1
ATOM 1289 C C . GLY A 1 159 ? 4.116 0.128 -20.178 1.00 93.94 159 GLY A C 1
ATOM 1290 O O . GLY A 1 159 ? 4.822 -0.024 -19.175 1.00 93.94 159 GLY A O 1
ATOM 1291 N N . ARG A 1 160 ? 3.745 -0.886 -20.965 1.00 95.81 160 ARG A N 1
ATOM 1292 C CA . ARG A 1 160 ? 4.068 -2.303 -20.759 1.00 95.81 160 ARG A CA 1
ATOM 1293 C C . ARG A 1 160 ? 4.872 -2.833 -21.941 1.00 95.81 160 ARG A C 1
ATOM 1295 O O . ARG A 1 160 ? 4.467 -2.639 -23.084 1.00 95.81 160 ARG A O 1
ATOM 1302 N N . TYR A 1 161 ? 5.952 -3.543 -21.649 1.00 95.19 161 TYR A N 1
ATOM 1303 C CA . TYR A 1 161 ? 6.934 -4.007 -22.624 1.00 95.19 161 TYR A CA 1
ATOM 1304 C C . TYR A 1 161 ? 7.321 -5.467 -22.351 1.00 95.19 161 TYR A C 1
ATOM 1306 O O . TYR A 1 161 ? 7.164 -5.955 -21.231 1.00 95.19 161 TYR A O 1
ATOM 1314 N N . GLY A 1 162 ? 7.824 -6.173 -23.369 1.00 94.62 162 GLY A N 1
ATOM 1315 C CA . GLY A 1 162 ? 8.349 -7.535 -23.202 1.00 94.62 162 GLY A CA 1
ATOM 1316 C C . GLY A 1 162 ? 9.674 -7.563 -22.435 1.00 94.62 162 GLY A C 1
ATOM 1317 O O . GLY A 1 162 ? 9.971 -8.520 -21.729 1.00 94.62 162 GLY A O 1
ATOM 1318 N N . SER A 1 163 ? 10.444 -6.481 -22.531 1.00 93.44 163 SER A N 1
ATOM 1319 C CA . SER A 1 163 ? 11.723 -6.287 -21.856 1.00 93.44 163 SER A CA 1
ATOM 1320 C C . SER A 1 163 ? 12.015 -4.796 -21.646 1.00 93.44 163 SER A C 1
ATOM 1322 O O . SER A 1 163 ? 11.371 -3.926 -22.238 1.00 93.44 163 SER A O 1
ATOM 1324 N N . THR A 1 164 ? 13.013 -4.484 -20.821 1.00 91.62 164 THR A N 1
ATOM 1325 C CA . THR A 1 164 ? 13.587 -3.133 -20.726 1.00 91.62 164 THR A CA 1
ATOM 1326 C C . THR A 1 164 ? 14.189 -2.688 -22.059 1.00 91.62 164 THR A C 1
ATOM 1328 O O . THR A 1 164 ? 13.997 -1.538 -22.444 1.00 91.62 164 THR A O 1
ATOM 1331 N N . GLU A 1 165 ? 14.816 -3.593 -22.818 1.00 89.38 165 GLU A N 1
ATOM 1332 C CA . GLU A 1 165 ? 15.342 -3.313 -24.162 1.00 89.38 165 GLU A CA 1
ATOM 1333 C C . GLU A 1 165 ? 14.243 -2.832 -25.125 1.00 89.38 165 GLU A C 1
ATOM 1335 O O . GLU A 1 165 ? 14.439 -1.869 -25.871 1.00 89.38 165 GLU A O 1
ATOM 1340 N N . ASP A 1 166 ? 13.059 -3.449 -25.076 1.00 90.81 166 ASP A N 1
ATOM 1341 C CA . ASP A 1 166 ? 11.917 -3.031 -25.895 1.00 90.81 166 ASP A CA 1
ATOM 1342 C C . ASP A 1 166 ? 11.462 -1.608 -25.557 1.00 90.81 166 ASP A C 1
ATOM 1344 O O . ASP A 1 166 ? 11.160 -0.830 -26.468 1.00 90.81 166 ASP A O 1
ATOM 1348 N N . PHE A 1 167 ? 11.468 -1.239 -24.271 1.00 91.62 167 PHE A N 1
ATOM 1349 C CA . PHE A 1 167 ? 11.223 0.143 -23.860 1.00 91.62 167 PHE A CA 1
ATOM 1350 C C . PHE A 1 167 ? 12.307 1.083 -24.384 1.00 91.62 167 PHE A C 1
ATOM 1352 O O . PHE A 1 167 ? 11.972 2.114 -24.959 1.00 91.62 167 PHE A O 1
ATOM 1359 N N . VAL A 1 168 ? 13.594 0.742 -24.240 1.00 89.00 168 VAL A N 1
ATOM 1360 C CA . VAL A 1 168 ? 14.692 1.588 -24.740 1.00 89.00 168 VAL A CA 1
ATOM 1361 C C . VAL A 1 168 ? 14.560 1.807 -26.249 1.00 89.00 168 VAL A C 1
ATOM 1363 O O . VAL A 1 168 ? 14.694 2.934 -26.731 1.00 89.00 168 VAL A O 1
ATOM 1366 N N . ARG A 1 169 ? 14.221 0.755 -27.003 1.00 85.50 169 ARG A N 1
ATOM 1367 C CA . ARG A 1 169 ? 13.983 0.841 -28.448 1.00 85.50 169 ARG A CA 1
ATOM 1368 C C . ARG A 1 169 ? 12.802 1.755 -28.770 1.00 85.50 169 ARG A C 1
ATOM 1370 O O . ARG A 1 169 ? 12.915 2.587 -29.672 1.00 85.50 169 ARG A O 1
ATOM 1377 N N . HIS A 1 170 ? 11.700 1.640 -28.029 1.00 87.81 170 HIS A N 1
ATOM 1378 C CA . HIS A 1 170 ? 10.548 2.533 -28.164 1.00 87.81 170 HIS A CA 1
ATOM 1379 C C . HIS A 1 170 ? 10.919 3.992 -27.845 1.00 87.81 170 HIS A C 1
ATOM 1381 O O . HIS A 1 170 ? 10.642 4.892 -28.637 1.00 87.81 170 HIS A O 1
ATOM 1387 N N . TYR A 1 171 ? 11.627 4.215 -26.738 1.00 86.69 171 TYR A N 1
ATOM 1388 C CA . TYR A 1 171 ? 12.059 5.525 -26.258 1.00 86.69 171 TYR A CA 1
ATOM 1389 C C . TYR A 1 171 ? 12.951 6.256 -27.272 1.00 86.69 171 TYR A C 1
ATOM 1391 O O . TYR A 1 171 ? 12.692 7.413 -27.596 1.00 86.69 171 TYR A O 1
ATOM 1399 N N . VAL A 1 172 ? 13.944 5.567 -27.847 1.00 82.88 172 VAL A N 1
ATOM 1400 C CA . VAL A 1 172 ? 14.829 6.129 -28.886 1.00 82.88 172 VAL A CA 1
ATOM 1401 C C . VAL A 1 172 ? 14.102 6.326 -30.216 1.00 82.88 172 VAL A C 1
ATOM 1403 O O . VAL A 1 172 ? 14.393 7.275 -30.939 1.00 82.88 172 VAL A O 1
ATOM 1406 N N . SER A 1 173 ? 13.138 5.466 -30.557 1.00 78.06 173 SER A N 1
ATOM 1407 C CA . SER A 1 173 ? 12.363 5.615 -31.802 1.00 78.06 173 SER A CA 1
ATOM 1408 C C . SER A 1 173 ? 11.561 6.918 -31.828 1.00 78.06 173 SER A C 1
ATOM 1410 O O . SER A 1 173 ? 11.382 7.508 -32.896 1.00 78.06 173 SER A O 1
ATOM 1412 N N . ASN A 1 174 ? 11.150 7.399 -30.652 1.00 77.56 174 ASN A N 1
ATOM 1413 C CA . ASN A 1 174 ? 10.463 8.676 -30.480 1.00 77.56 174 ASN A CA 1
ATOM 1414 C C . ASN A 1 174 ? 11.410 9.891 -30.568 1.00 77.56 174 ASN A C 1
ATOM 1416 O O . ASN A 1 174 ? 10.947 11.031 -30.607 1.00 77.56 174 ASN A O 1
ATOM 1420 N N . TRP A 1 175 ? 12.732 9.691 -30.632 1.00 77.06 175 TRP A N 1
ATOM 1421 C CA . TRP A 1 175 ? 13.687 10.776 -30.850 1.00 77.06 175 TRP A CA 1
ATOM 1422 C C . TRP A 1 175 ? 13.706 11.157 -32.335 1.00 77.06 175 TRP A C 1
ATOM 1424 O O . TRP A 1 175 ? 14.325 10.494 -33.172 1.00 77.06 175 TRP A O 1
ATOM 1434 N N . ALA A 1 176 ? 13.029 12.261 -32.656 1.00 60.97 176 ALA A N 1
ATOM 1435 C CA . ALA A 1 176 ? 12.845 12.763 -34.020 1.00 60.97 176 ALA A CA 1
ATOM 1436 C C . ALA A 1 176 ? 14.152 13.137 -34.757 1.00 60.97 176 ALA A C 1
ATOM 1438 O O . ALA A 1 176 ? 14.132 13.351 -35.964 1.00 60.97 176 ALA A O 1
ATOM 1439 N N . LEU A 1 177 ? 15.283 13.224 -34.048 1.00 65.31 177 LEU A N 1
ATOM 1440 C CA . LEU A 1 177 ? 16.549 13.770 -34.553 1.00 65.31 177 LEU A CA 1
ATOM 1441 C C . LEU A 1 177 ? 17.631 12.732 -34.884 1.00 65.31 177 LEU A C 1
ATOM 1443 O O . LEU A 1 177 ? 18.693 13.126 -35.360 1.00 65.31 177 LEU A O 1
ATOM 1447 N N . ILE A 1 178 ? 17.406 11.435 -34.650 1.00 62.00 178 ILE A N 1
ATOM 1448 C CA . ILE A 1 178 ? 18.436 10.410 -34.897 1.00 62.00 178 ILE A CA 1
ATOM 1449 C C . ILE A 1 178 ? 18.106 9.605 -36.162 1.00 62.00 178 ILE A C 1
ATOM 1451 O O . ILE A 1 178 ? 17.120 8.864 -36.136 1.00 62.00 178 ILE A O 1
ATOM 1455 N N . PRO A 1 179 ? 18.928 9.697 -37.232 1.00 68.81 179 PRO A N 1
ATOM 1456 C CA . PRO A 1 179 ? 18.807 8.859 -38.426 1.00 68.81 179 PRO A CA 1
ATOM 1457 C C . PRO A 1 179 ? 18.830 7.361 -38.097 1.00 68.81 179 PRO A C 1
ATOM 1459 O O . PRO A 1 179 ? 19.588 6.929 -37.225 1.00 68.81 179 PRO A O 1
ATOM 1462 N N . ASP A 1 180 ? 18.046 6.562 -38.825 1.00 69.00 180 ASP A N 1
ATOM 1463 C CA . ASP A 1 180 ? 17.860 5.126 -38.553 1.00 69.00 180 ASP A CA 1
ATOM 1464 C C . ASP A 1 180 ? 19.174 4.328 -38.513 1.00 69.00 180 ASP A C 1
ATOM 1466 O O . ASP A 1 180 ? 19.332 3.428 -37.683 1.00 69.00 180 ASP A O 1
ATOM 1470 N N . ASP A 1 181 ? 20.152 4.712 -39.335 1.00 70.62 181 ASP A N 1
ATOM 1471 C CA . ASP A 1 181 ? 21.463 4.059 -39.408 1.00 70.62 181 ASP A CA 1
ATOM 1472 C C . ASP A 1 181 ? 22.302 4.258 -38.131 1.00 70.62 181 ASP A C 1
ATOM 1474 O O . ASP A 1 181 ? 23.090 3.389 -37.759 1.00 70.62 181 ASP A O 1
ATOM 1478 N N . LEU A 1 182 ? 22.099 5.370 -37.410 1.00 66.81 182 LEU A N 1
ATOM 1479 C CA . LEU A 1 182 ? 22.797 5.678 -36.155 1.00 66.81 182 LEU A CA 1
ATOM 1480 C C . LEU A 1 182 ? 22.084 5.106 -34.923 1.00 66.81 182 LEU A C 1
ATOM 1482 O O . LEU A 1 182 ? 22.735 4.838 -33.911 1.00 66.81 182 LEU A O 1
ATOM 1486 N N . ARG A 1 183 ? 20.770 4.846 -35.003 1.00 67.31 183 ARG A N 1
ATOM 1487 C CA . ARG A 1 183 ? 19.984 4.274 -33.890 1.00 67.31 183 ARG A CA 1
ATOM 1488 C C . ARG A 1 183 ? 20.521 2.919 -33.437 1.00 67.31 183 ARG A C 1
ATOM 1490 O O . ARG A 1 183 ? 20.558 2.643 -32.241 1.00 67.31 183 ARG A O 1
ATOM 1497 N N . ARG A 1 184 ? 20.992 2.090 -34.374 1.00 64.94 184 ARG A N 1
ATOM 1498 C CA . ARG A 1 184 ? 21.548 0.762 -34.062 1.00 64.94 184 ARG A CA 1
ATOM 1499 C C . ARG A 1 184 ? 22.800 0.855 -33.189 1.00 64.94 184 ARG A C 1
ATOM 1501 O O . ARG A 1 184 ? 22.940 0.069 -32.263 1.00 64.94 184 ARG A O 1
ATOM 1508 N N . TYR A 1 185 ? 23.660 1.847 -33.414 1.00 63.91 185 TYR A N 1
ATOM 1509 C CA . TYR A 1 185 ? 24.887 2.024 -32.629 1.00 63.91 185 TYR A CA 1
ATOM 1510 C C . TYR A 1 185 ? 24.626 2.497 -31.194 1.00 63.91 185 TYR A C 1
ATOM 1512 O O . TYR A 1 185 ? 25.375 2.131 -30.292 1.00 63.91 185 TYR A O 1
ATOM 1520 N N . ILE A 1 186 ? 23.550 3.256 -30.971 1.00 66.25 186 ILE A N 1
ATOM 1521 C CA . ILE A 1 186 ? 23.139 3.729 -29.637 1.00 66.25 186 ILE A CA 1
ATOM 1522 C C . ILE A 1 186 ? 22.625 2.572 -28.766 1.00 66.25 186 ILE A C 1
ATOM 1524 O O . ILE A 1 186 ? 22.811 2.583 -27.552 1.00 66.25 186 ILE A O 1
ATOM 1528 N N . LEU A 1 187 ? 22.004 1.563 -29.381 1.00 66.12 187 LEU A N 1
ATOM 1529 C CA . LEU A 1 187 ? 21.399 0.428 -28.678 1.00 66.12 187 LEU A CA 1
ATOM 1530 C C . LEU A 1 187 ? 22.402 -0.699 -28.355 1.00 66.12 187 LEU A C 1
ATOM 1532 O O . LEU A 1 187 ? 22.171 -1.472 -27.433 1.00 66.12 187 LEU A O 1
ATOM 1536 N N . CYS A 1 188 ? 23.527 -0.794 -29.072 1.00 58.69 188 CYS A N 1
ATOM 1537 C CA . CYS A 1 188 ? 24.417 -1.964 -29.025 1.00 58.69 188 CYS A CA 1
ATOM 1538 C C . CYS A 1 188 ? 25.244 -2.152 -27.739 1.00 58.69 188 CYS A C 1
ATOM 1540 O O . CYS A 1 188 ? 25.837 -3.215 -27.578 1.00 58.69 188 CYS A O 1
ATOM 1542 N N . ASN A 1 189 ? 25.352 -1.161 -26.846 1.00 68.12 189 ASN A N 1
ATOM 1543 C CA . ASN A 1 189 ? 26.279 -1.244 -25.705 1.00 68.12 189 ASN A CA 1
ATOM 1544 C C . ASN A 1 189 ? 25.607 -1.367 -24.326 1.00 68.12 189 ASN A C 1
ATOM 1546 O O . ASN A 1 189 ? 26.320 -1.407 -23.325 1.00 68.12 189 ASN A O 1
ATOM 1550 N N . GLY A 1 190 ? 24.270 -1.380 -24.246 1.00 76.31 190 GLY A N 1
ATOM 1551 C CA . GLY A 1 190 ? 23.527 -1.429 -22.976 1.00 76.31 190 GLY A CA 1
ATOM 1552 C C . GLY A 1 190 ? 23.700 -0.195 -22.074 1.00 76.31 190 GLY A C 1
ATOM 1553 O O . GLY A 1 190 ? 23.041 -0.088 -21.044 1.00 76.31 190 GLY A O 1
ATOM 1554 N N . TYR A 1 191 ? 24.541 0.773 -22.455 1.00 81.25 191 TYR A N 1
ATOM 1555 C CA . TYR A 1 191 ? 24.797 1.979 -21.669 1.00 81.25 191 TYR A CA 1
ATOM 1556 C C . TYR A 1 191 ? 23.530 2.815 -21.519 1.00 81.25 191 TYR A C 1
ATOM 1558 O O . TYR A 1 191 ? 23.248 3.329 -20.441 1.00 81.25 191 TYR A O 1
ATOM 1566 N N . LEU A 1 192 ? 22.741 2.926 -22.592 1.00 82.19 192 LEU A N 1
ATOM 1567 C CA . LEU A 1 192 ? 21.489 3.667 -22.543 1.00 82.19 192 LEU A CA 1
ATOM 1568 C C . LEU A 1 192 ? 20.487 3.011 -21.587 1.00 82.19 192 LEU A C 1
ATOM 1570 O O . LEU A 1 192 ? 19.838 3.708 -20.821 1.00 82.19 192 LEU A O 1
ATOM 1574 N N . GLU A 1 193 ? 20.399 1.684 -21.568 1.00 85.69 193 GLU A N 1
ATOM 1575 C CA . GLU A 1 193 ? 19.557 0.973 -20.604 1.00 85.69 193 GLU A CA 1
ATOM 1576 C C . GLU A 1 193 ? 20.012 1.235 -19.159 1.00 85.69 193 GLU A C 1
ATOM 1578 O O . GLU A 1 193 ? 19.192 1.571 -18.303 1.00 85.69 193 GLU A O 1
ATOM 1583 N N . GLN A 1 194 ? 21.322 1.190 -18.897 1.00 85.81 194 GLN A N 1
ATOM 1584 C CA . GLN A 1 194 ? 21.880 1.520 -17.581 1.00 85.81 194 GLN A CA 1
ATOM 1585 C C . GLN A 1 194 ? 21.600 2.970 -17.170 1.00 85.81 194 GLN A C 1
ATOM 1587 O O . GLN A 1 194 ? 21.220 3.225 -16.026 1.00 85.81 194 GLN A O 1
ATOM 1592 N N . TYR A 1 195 ? 21.749 3.917 -18.098 1.00 85.25 195 TYR A N 1
ATOM 1593 C CA . TYR A 1 195 ? 21.430 5.323 -17.867 1.00 85.25 195 TYR A CA 1
ATOM 1594 C C . TYR A 1 195 ? 19.944 5.517 -17.543 1.00 85.25 195 TYR A C 1
ATOM 1596 O O . TYR A 1 195 ? 19.606 6.262 -16.627 1.00 85.25 195 TYR A O 1
ATOM 1604 N N . LEU A 1 196 ? 19.058 4.820 -18.260 1.00 87.75 196 LEU A N 1
ATOM 1605 C CA . LEU A 1 196 ? 17.613 4.967 -18.111 1.00 87.75 196 LEU A CA 1
ATOM 1606 C C . LEU A 1 196 ? 17.056 4.316 -16.839 1.00 87.75 196 LEU A C 1
ATOM 1608 O O . LEU A 1 196 ? 16.063 4.825 -16.320 1.00 87.75 196 LEU A O 1
ATOM 1612 N N . PHE A 1 197 ? 17.670 3.239 -16.332 1.00 89.25 197 PHE A N 1
ATOM 1613 C CA . PHE A 1 197 ? 17.101 2.437 -15.237 1.00 89.25 197 PHE A CA 1
ATOM 1614 C C . PHE A 1 197 ? 17.991 2.248 -14.000 1.00 89.25 197 PHE A C 1
ATOM 1616 O O . PHE A 1 197 ? 17.464 2.034 -12.906 1.00 89.25 197 PHE A O 1
ATOM 1623 N N . THR A 1 198 ? 19.318 2.265 -14.148 1.00 85.81 198 THR A N 1
ATOM 1624 C CA . THR A 1 198 ? 20.251 1.793 -13.105 1.00 85.81 198 THR A CA 1
ATOM 1625 C C . THR A 1 198 ? 20.987 2.917 -12.392 1.00 85.81 198 THR A C 1
ATOM 1627 O O . THR A 1 198 ? 21.278 2.794 -11.202 1.00 85.81 198 THR A O 1
ATOM 1630 N N . PHE A 1 199 ? 21.324 3.999 -13.093 1.00 84.94 199 PHE A N 1
ATOM 1631 C CA . PHE A 1 199 ? 22.038 5.115 -12.478 1.00 84.94 199 PHE A CA 1
ATOM 1632 C C . PHE A 1 199 ? 21.231 5.736 -11.334 1.00 84.94 199 PHE A C 1
ATOM 1634 O O . PHE A 1 199 ? 20.008 5.624 -11.273 1.00 84.94 199 PHE A O 1
ATOM 1641 N N . LYS A 1 200 ? 21.930 6.389 -10.400 1.00 81.38 200 LYS A N 1
ATOM 1642 C CA . LYS A 1 200 ? 21.302 7.011 -9.226 1.00 81.38 200 LYS A CA 1
ATOM 1643 C C . LYS A 1 200 ? 20.162 7.953 -9.634 1.00 81.38 200 LYS A C 1
ATOM 1645 O O . LYS A 1 200 ? 19.082 7.884 -9.053 1.00 81.38 200 LYS A O 1
ATOM 1650 N N . ASP A 1 201 ? 20.402 8.723 -10.690 1.00 83.62 201 ASP A N 1
ATOM 1651 C CA . ASP A 1 201 ? 19.481 9.721 -11.235 1.00 83.62 201 ASP A CA 1
ATOM 1652 C C . ASP A 1 201 ? 18.771 9.199 -12.498 1.00 83.62 201 ASP A C 1
ATOM 1654 O O . ASP A 1 201 ? 18.379 9.964 -13.379 1.00 83.62 201 ASP A O 1
ATOM 1658 N N . ALA A 1 202 ? 18.645 7.871 -12.613 1.00 86.88 202 ALA A N 1
ATOM 1659 C CA . ALA A 1 202 ? 17.956 7.228 -13.720 1.00 86.88 202 ALA A CA 1
ATOM 1660 C C . ALA A 1 202 ? 16.519 7.767 -13.834 1.00 86.88 202 ALA A C 1
ATOM 1662 O O . ALA A 1 202 ? 15.767 7.715 -12.857 1.00 86.88 202 ALA A O 1
ATOM 1663 N N . PRO A 1 203 ? 16.097 8.253 -15.013 1.00 89.19 203 PRO A N 1
ATOM 1664 C CA . PRO A 1 203 ? 14.783 8.861 -15.190 1.00 89.19 203 PRO A CA 1
ATOM 1665 C C . PRO A 1 203 ? 13.634 7.858 -15.073 1.00 89.19 203 PRO A C 1
ATOM 1667 O O . PRO A 1 203 ? 12.491 8.275 -14.896 1.00 89.19 203 PRO A O 1
ATOM 1670 N N . PHE A 1 204 ? 13.909 6.553 -15.155 1.00 93.44 204 PHE A N 1
ATOM 1671 C CA . PHE A 1 204 ? 12.896 5.511 -15.085 1.00 93.44 204 PHE A CA 1
ATOM 1672 C C . PHE A 1 204 ? 13.219 4.454 -14.025 1.00 93.44 204 PHE A C 1
ATOM 1674 O O . PHE A 1 204 ? 14.340 4.301 -13.530 1.00 93.44 204 PHE A O 1
ATOM 1681 N N . PHE A 1 205 ? 12.196 3.696 -13.657 1.00 93.94 205 PHE A N 1
ATOM 1682 C CA . PHE A 1 205 ? 12.354 2.384 -13.045 1.00 93.94 205 PHE A CA 1
ATOM 1683 C C . PHE A 1 205 ? 11.366 1.410 -13.684 1.00 93.94 205 PHE A C 1
ATOM 1685 O O . PHE A 1 205 ? 10.388 1.815 -14.319 1.00 93.94 205 PHE A O 1
ATOM 1692 N N . ALA A 1 206 ? 11.643 0.120 -13.528 1.00 94.56 206 ALA A N 1
ATOM 1693 C CA . ALA A 1 206 ? 10.830 -0.941 -14.089 1.00 94.56 206 ALA A CA 1
ATOM 1694 C C . ALA A 1 206 ? 10.411 -1.945 -13.014 1.00 94.56 206 ALA A C 1
ATOM 1696 O O . ALA A 1 206 ? 11.182 -2.251 -12.103 1.00 94.56 206 ALA A O 1
ATOM 1697 N N . LEU A 1 207 ? 9.196 -2.471 -13.144 1.00 94.88 207 LEU A N 1
ATOM 1698 C CA . LEU A 1 207 ? 8.697 -3.598 -12.362 1.00 94.88 207 LEU A CA 1
ATOM 1699 C C . LEU A 1 207 ? 8.336 -4.737 -13.311 1.00 94.88 207 LEU A C 1
ATOM 1701 O O . LEU A 1 207 ? 7.562 -4.539 -14.248 1.00 94.88 207 LEU A O 1
ATOM 1705 N N . THR A 1 208 ? 8.866 -5.929 -13.047 1.00 94.88 208 THR A N 1
ATOM 1706 C CA . THR A 1 208 ? 8.494 -7.134 -13.792 1.00 94.88 208 THR A CA 1
ATOM 1707 C C . THR A 1 208 ? 7.350 -7.838 -13.079 1.00 94.88 208 THR A C 1
ATOM 1709 O O . THR A 1 208 ? 7.493 -8.275 -11.936 1.00 94.88 208 THR A O 1
ATOM 1712 N N . VAL A 1 209 ? 6.208 -7.944 -13.753 1.00 94.44 209 VAL A N 1
ATOM 1713 C CA . VAL A 1 209 ? 4.992 -8.581 -13.242 1.00 94.44 209 VAL A CA 1
ATOM 1714 C C . VAL A 1 209 ? 4.430 -9.467 -14.343 1.00 94.44 209 VAL A C 1
ATOM 1716 O O . VAL A 1 209 ? 4.188 -8.985 -15.441 1.00 94.44 209 VAL A O 1
ATOM 1719 N N . GLU A 1 210 ? 4.228 -10.756 -14.053 1.00 91.56 210 GLU A N 1
ATOM 1720 C CA . GLU A 1 210 ? 3.679 -11.731 -15.018 1.00 91.56 210 GLU A CA 1
ATOM 1721 C C . GLU A 1 210 ? 4.405 -11.712 -16.372 1.00 91.56 210 GLU A C 1
ATOM 1723 O O . GLU A 1 210 ? 3.781 -11.607 -17.424 1.00 91.56 210 GLU A O 1
ATOM 1728 N N . ASP A 1 211 ? 5.740 -11.765 -16.329 1.00 92.75 211 ASP A N 1
ATOM 1729 C CA . ASP A 1 211 ? 6.606 -11.766 -17.516 1.00 92.75 211 ASP A CA 1
ATOM 1730 C C . ASP A 1 211 ? 6.444 -10.525 -18.413 1.00 92.75 211 ASP A C 1
ATOM 1732 O O . ASP A 1 211 ? 6.759 -10.544 -19.603 1.00 92.75 211 ASP A O 1
ATOM 1736 N N . GLN A 1 212 ? 5.941 -9.427 -17.848 1.00 94.88 212 GLN A N 1
ATOM 1737 C CA . GLN A 1 212 ? 5.832 -8.131 -18.504 1.00 94.88 212 GLN A CA 1
ATOM 1738 C C . GLN A 1 212 ? 6.588 -7.072 -17.709 1.00 94.88 212 GLN A C 1
ATOM 1740 O O . GLN A 1 212 ? 6.508 -7.009 -16.481 1.00 94.88 212 GLN A O 1
ATOM 1745 N N . VAL A 1 213 ? 7.303 -6.210 -18.423 1.00 95.88 213 VAL A N 1
ATOM 1746 C CA . VAL A 1 213 ? 8.047 -5.087 -17.857 1.00 95.88 213 VAL A CA 1
ATOM 1747 C C . VAL A 1 213 ? 7.167 -3.842 -17.892 1.00 95.88 213 VAL A C 1
ATOM 1749 O O . VAL A 1 213 ? 6.796 -3.349 -18.956 1.00 95.88 213 VAL A O 1
ATOM 1752 N N . HIS A 1 214 ? 6.823 -3.327 -16.717 1.00 96.81 214 HIS A N 1
ATOM 1753 C CA . HIS A 1 214 ? 6.073 -2.087 -16.538 1.00 96.81 214 HIS A CA 1
ATOM 1754 C C . HIS A 1 214 ? 7.037 -0.951 -16.218 1.00 96.81 214 HIS A C 1
ATOM 1756 O O . HIS A 1 214 ? 7.776 -1.043 -15.239 1.00 96.81 214 HIS A O 1
ATOM 1762 N N . VAL A 1 215 ? 7.029 0.108 -17.028 1.00 96.06 215 VAL A N 1
ATOM 1763 C CA . VAL A 1 215 ? 7.980 1.223 -16.902 1.00 96.06 215 VAL A CA 1
ATOM 1764 C C . VAL A 1 215 ? 7.293 2.455 -16.329 1.00 96.06 215 VAL A C 1
ATOM 1766 O O . VAL A 1 215 ? 6.179 2.794 -16.725 1.00 96.06 215 VAL A O 1
ATOM 1769 N N . PHE A 1 216 ? 7.974 3.132 -15.409 1.00 94.94 216 PHE A N 1
ATOM 1770 C CA . PHE A 1 216 ? 7.496 4.325 -14.720 1.00 94.94 216 PHE A CA 1
ATOM 1771 C C . PHE A 1 216 ? 8.577 5.404 -14.730 1.00 94.94 216 PHE A C 1
ATOM 1773 O O . PHE A 1 216 ? 9.756 5.088 -14.552 1.00 94.94 216 PHE A O 1
ATOM 1780 N N . SER A 1 217 ? 8.195 6.668 -14.905 1.00 92.25 217 SER A N 1
ATOM 1781 C CA . SER A 1 217 ? 9.108 7.793 -14.700 1.00 92.25 217 SER A CA 1
ATOM 1782 C C . SER A 1 217 ? 9.343 8.036 -13.208 1.00 92.25 217 SER A C 1
ATOM 1784 O O . SER A 1 217 ? 8.443 7.906 -12.372 1.00 92.25 217 SER A O 1
ATOM 1786 N N . ARG A 1 218 ? 10.580 8.385 -12.858 1.00 87.19 218 ARG A N 1
ATOM 1787 C CA . ARG A 1 218 ? 10.91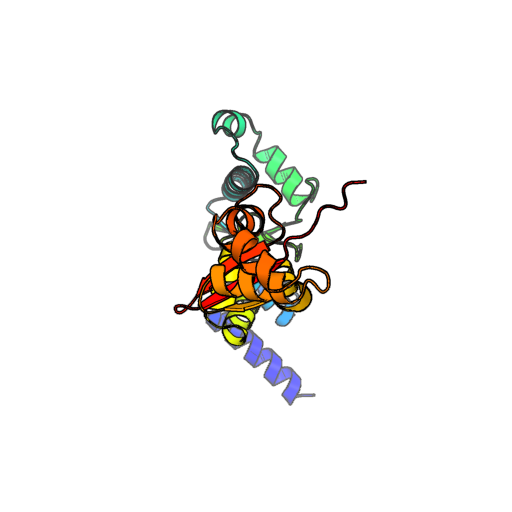8 8.903 -11.533 1.00 87.19 218 ARG A CA 1
ATOM 1788 C C . ARG A 1 218 ? 10.562 10.380 -11.462 1.00 87.19 218 ARG A C 1
ATOM 1790 O O . ARG A 1 218 ? 10.512 11.070 -12.478 1.00 87.19 218 ARG A O 1
ATOM 1797 N N . GLU A 1 219 ? 10.324 10.863 -10.250 1.00 75.25 219 GLU A N 1
ATOM 1798 C CA . GLU A 1 219 ? 10.292 12.304 -10.023 1.00 75.25 219 GLU A CA 1
ATOM 1799 C C . GLU A 1 219 ? 11.671 12.855 -10.364 1.00 75.25 219 GLU A C 1
ATOM 1801 O O . GLU A 1 219 ? 12.670 12.418 -9.795 1.00 75.25 219 GLU A O 1
ATOM 1806 N N . GLN A 1 220 ? 11.736 13.775 -11.321 1.00 57.41 220 GLN A N 1
ATOM 1807 C CA . GLN A 1 220 ? 12.933 14.580 -11.473 1.00 57.41 220 GLN A CA 1
ATOM 1808 C C . GLN A 1 220 ? 12.884 15.613 -10.354 1.00 57.41 220 GLN A C 1
ATOM 1810 O O . GLN A 1 220 ? 11.999 16.471 -10.347 1.00 57.41 220 GLN A O 1
ATOM 1815 N N . GLU A 1 221 ? 13.804 15.523 -9.390 1.00 43.25 221 GLU A N 1
ATOM 1816 C CA . GLU A 1 221 ? 14.086 16.679 -8.547 1.00 43.25 221 GLU A CA 1
ATOM 1817 C C . GLU A 1 221 ? 14.441 17.820 -9.501 1.00 43.25 221 GLU A C 1
ATOM 1819 O O . GLU A 1 221 ? 15.378 17.714 -10.293 1.00 43.25 221 GLU A O 1
ATOM 1824 N N . ALA A 1 222 ? 13.646 18.889 -9.486 1.00 35.22 222 ALA A N 1
ATOM 1825 C CA . ALA A 1 222 ? 13.998 20.111 -10.181 1.00 35.22 222 ALA A CA 1
ATOM 1826 C C . ALA A 1 222 ? 15.275 20.641 -9.521 1.00 35.22 222 ALA A C 1
ATOM 1828 O O . ALA A 1 222 ? 15.214 21.342 -8.512 1.00 35.22 222 ALA A O 1
ATOM 1829 N N . HIS A 1 223 ? 16.436 20.249 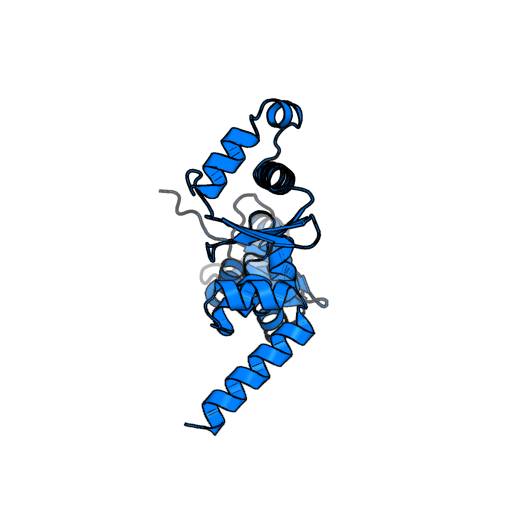-10.040 1.00 34.59 223 HIS A N 1
ATOM 1830 C CA . HIS A 1 223 ? 17.698 20.872 -9.689 1.00 34.59 223 HIS A CA 1
ATOM 1831 C C . HIS A 1 223 ? 17.632 22.318 -10.194 1.00 34.59 223 HIS A C 1
ATOM 1833 O O . HIS A 1 223 ? 17.791 22.579 -11.387 1.00 34.59 223 HIS A O 1
ATOM 1839 N N . GLN A 1 224 ? 17.277 23.225 -9.279 1.00 30.55 224 GLN A N 1
ATOM 1840 C CA . GLN A 1 224 ? 17.503 24.663 -9.404 1.00 30.55 224 GLN A CA 1
ATOM 1841 C C . GLN A 1 224 ? 18.990 24.970 -9.245 1.00 30.55 224 GLN A C 1
ATOM 1843 O O . GLN A 1 224 ? 19.633 24.322 -8.388 1.00 30.55 224 GLN A O 1
#

Foldseek 3Di:
DVVVVVVLVVLLVVQCVVPPPLSVQLCVVVVSPNVRSLCFQQQWWLDKALDVLVVVLVLVVLVDVDDVVVVVVDPSVVVSVCLCVVVDPDFNWDWDQDPSMTTITTPDSPQDSSLVRLCGHPLLVVQCVVVPVLSVVLCVVVSSGNVSSCCFVPPWWPDKDLDLLRVLLVVVVPVPPDDPVCSVVVSPPCVSSCCQDPDPQRQWHWDQDPSMIIITGDDRPPPD

Organism: NCBI:txid1070319